Protein AF-A0A7H4PGY1-F1 (afdb_monomer)

Mean predicted aligned error: 11.57 Å

Solvent-accessible surface area (backbone atoms only — not comparable to full-atom values): 9847 Å² total; per-residue (Å²): 93,76,39,75,65,50,71,61,83,83,28,38,33,27,68,29,39,40,44,62,92,41,82,91,70,40,35,43,35,38,38,28,41,35,40,28,51,37,63,67,54,40,66,58,33,56,78,41,96,46,19,87,52,55,19,52,50,34,72,41,44,42,40,40,47,59,33,41,32,40,43,39,36,46,34,45,71,85,73,55,83,65,45,43,34,34,47,38,43,39,62,64,15,35,39,34,36,56,94,74,75,43,59,38,33,56,29,29,37,42,33,37,37,48,65,69,28,34,42,43,46,80,23,41,30,28,46,60,90,34,73,31,40,37,31,42,36,35,45,71,47,104,88,51,74,50,71,49,71,52,63,58,50,87,49,46,72,41,62,43,78,80,61,63,85,93,56,58,76,80,48,83,56,76,64,86,76,74,85,76,83,77,133

Sequence (183 aa):
MKADKAMLGNVTASNLDAVIPDYSREKLLIDADVNGPGKEVGPYFNETPLKETLGAALDELQLDGNVSARLHLDIPLDGEMTTAKGDVRLNNNSLFIKPIDTTLQNLSGKFSFVNGDLKSEPMSASWFNQPLNLDFSTTEGAKAFLVNVGMNASWQPARTGLLPKSLDGTLSGSVPLGRKSRD

pLDDT: mean 74.51, std 15.38, range [35.97, 94.75]

InterPro domains:
  IPR011836 YhdP [PTHR38690] (1-177)
  IPR025263 YhdP, central domain [PF13116] (1-175)

Nearest PDB structures (foldseek):
  2ooj-assembly1_B  TM=3.746E-01  e=4.141E-01  Shewanella oneidensis MR-1

Foldseek 3Di:
DFDQWDDDDQKIWGRWDWDDPDVVQQKIKIKTKIKGWQQSVLVVCCVDPCCLPSNVVCVQKPKGDMKIKIWIWIDHRVPDDIKIKIKIWDAQIKIQGNVVRFIWTRWGFMWMDIRRWIWTDWIWTAGLNFIKIWTWIWDDDPNHTDIDIDIDGQDFVLRSVPDDPVRNDDDRDGDPPDDDDDD

Structure (mmCIF, N/CA/C/O backbone):
data_AF-A0A7H4PGY1-F1
#
_entry.id   AF-A0A7H4PGY1-F1
#
loop_
_atom_site.group_PDB
_atom_site.id
_atom_site.type_symbol
_atom_site.label_atom_id
_atom_site.label_alt_id
_atom_site.label_comp_id
_atom_site.label_asym_id
_atom_site.label_entity_id
_atom_site.label_seq_id
_atom_site.pdbx_PDB_ins_code
_atom_site.Cartn_x
_atom_site.Cartn_y
_atom_site.Cartn_z
_atom_site.occupancy
_atom_site.B_iso_or_equiv
_atom_site.auth_seq_id
_atom_site.auth_comp_id
_atom_site.auth_asym_id
_atom_site.auth_atom_id
_atom_site.pdbx_PDB_model_num
ATOM 1 N N . MET A 1 1 ? -22.572 0.366 15.509 1.00 82.06 1 MET A N 1
ATOM 2 C CA . MET A 1 1 ? -22.827 1.539 14.650 1.00 82.06 1 MET A CA 1
ATOM 3 C C . MET A 1 1 ? -22.560 1.127 13.214 1.00 82.06 1 MET A C 1
ATOM 5 O O . MET A 1 1 ? -21.587 0.423 12.990 1.00 82.06 1 MET A O 1
ATOM 9 N N . LYS A 1 2 ? -23.422 1.518 12.274 1.00 84.12 2 LYS A N 1
ATOM 10 C CA . LYS A 1 2 ? -23.216 1.295 10.838 1.00 84.12 2 LYS A CA 1
ATOM 11 C C . LYS A 1 2 ? -23.218 2.643 10.132 1.00 84.12 2 LYS A C 1
ATOM 13 O O . LYS A 1 2 ? -24.006 3.507 10.518 1.00 84.12 2 LYS A O 1
ATOM 18 N N . ALA A 1 3 ? -22.372 2.814 9.128 1.00 81.06 3 ALA A N 1
ATOM 19 C CA . ALA A 1 3 ? -22.393 3.982 8.263 1.00 81.06 3 ALA A CA 1
ATOM 20 C C . ALA A 1 3 ? -22.201 3.558 6.804 1.00 81.06 3 ALA A C 1
ATOM 22 O O . ALA A 1 3 ? -21.261 2.837 6.472 1.00 81.06 3 ALA A O 1
ATOM 23 N N . ASP A 1 4 ? -23.073 4.049 5.924 1.00 78.56 4 ASP A N 1
ATOM 24 C CA . ASP A 1 4 ? -23.015 3.716 4.496 1.00 78.56 4 ASP A CA 1
ATOM 25 C C . ASP A 1 4 ? -21.750 4.282 3.835 1.00 78.56 4 ASP A C 1
ATOM 27 O O . ASP A 1 4 ? -21.170 3.663 2.940 1.00 78.56 4 ASP A O 1
ATOM 31 N N . LYS A 1 5 ? -21.302 5.458 4.294 1.00 83.69 5 LYS A N 1
ATOM 32 C CA . LYS A 1 5 ? -20.112 6.138 3.787 1.00 83.69 5 LYS A CA 1
ATOM 33 C C . LYS A 1 5 ? -19.444 6.984 4.870 1.00 83.69 5 LYS A C 1
ATOM 35 O O . LYS A 1 5 ? -20.116 7.687 5.620 1.00 83.69 5 LYS A O 1
ATOM 40 N N . ALA A 1 6 ? -18.118 6.973 4.879 1.00 85.50 6 ALA A N 1
ATOM 41 C CA . ALA A 1 6 ? -17.266 7.922 5.582 1.00 85.50 6 ALA A CA 1
ATOM 42 C C . ALA A 1 6 ? -16.155 8.397 4.633 1.00 85.50 6 ALA A C 1
ATOM 44 O O . ALA A 1 6 ? -15.860 7.750 3.627 1.00 85.50 6 ALA A O 1
ATOM 45 N N . MET A 1 7 ? -15.558 9.550 4.915 1.00 81.88 7 MET A N 1
ATOM 46 C CA . MET A 1 7 ? -14.468 10.089 4.102 1.00 81.88 7 MET A CA 1
ATOM 47 C C . MET A 1 7 ? -13.267 10.399 4.981 1.00 81.88 7 MET A C 1
ATOM 49 O O . MET A 1 7 ? -13.414 10.988 6.050 1.00 81.88 7 MET A O 1
ATOM 53 N N . LEU A 1 8 ? -12.092 10.014 4.497 1.00 74.12 8 LEU A N 1
ATOM 54 C CA . LEU A 1 8 ? -10.799 10.372 5.054 1.00 74.12 8 LEU A CA 1
ATOM 55 C C . LEU A 1 8 ? -10.038 11.113 3.947 1.00 74.12 8 LEU A C 1
ATOM 57 O O . LEU A 1 8 ? -9.437 10.504 3.062 1.00 74.12 8 LEU A O 1
ATOM 61 N N . GLY A 1 9 ? -10.200 12.438 3.918 1.00 79.69 9 GLY A N 1
ATOM 62 C CA . GLY A 1 9 ? -9.710 13.269 2.818 1.00 79.69 9 GLY A CA 1
ATOM 63 C C . GLY A 1 9 ? -10.424 12.914 1.518 1.00 79.69 9 GLY A C 1
ATOM 64 O O . GLY A 1 9 ? -11.655 12.891 1.463 1.00 79.69 9 GLY A O 1
ATOM 65 N N . ASN A 1 10 ? -9.651 12.599 0.479 1.00 82.19 10 ASN A N 1
ATOM 66 C CA . ASN A 1 10 ? -10.178 12.148 -0.811 1.00 82.19 10 ASN A CA 1
ATOM 67 C C . ASN A 1 10 ? -10.418 10.627 -0.877 1.00 82.19 10 ASN A C 1
ATOM 69 O O . ASN A 1 10 ? -10.847 10.112 -1.912 1.00 82.19 10 ASN A O 1
ATOM 73 N N . VAL A 1 11 ? -10.161 9.900 0.214 1.00 82.50 11 VAL A N 1
ATOM 74 C CA . VAL A 1 11 ? -10.415 8.463 0.321 1.00 82.50 11 VAL A CA 1
ATOM 75 C C . VAL A 1 11 ? -11.819 8.232 0.877 1.00 82.50 11 VAL A C 1
ATOM 77 O O . VAL A 1 11 ? -12.217 8.794 1.896 1.00 82.50 11 VAL A O 1
ATOM 80 N N . THR A 1 12 ? -12.595 7.394 0.198 1.00 86.94 12 THR A N 1
ATOM 81 C CA . THR A 1 12 ? -13.941 7.000 0.614 1.00 86.94 12 THR A CA 1
ATOM 82 C C . THR A 1 12 ? -13.895 5.647 1.310 1.00 86.94 12 THR A C 1
ATOM 84 O O . THR A 1 12 ? -13.503 4.656 0.701 1.00 86.94 12 THR A O 1
ATOM 87 N N . ALA A 1 13 ? -14.363 5.594 2.553 1.00 84.12 13 ALA A N 1
ATOM 88 C CA . ALA A 1 13 ? -14.731 4.356 3.222 1.00 84.12 13 ALA A CA 1
ATOM 89 C C . ALA A 1 13 ? -16.232 4.098 3.020 1.00 84.12 13 ALA A C 1
ATOM 91 O O . ALA A 1 13 ? -17.054 5.009 3.107 1.00 84.12 13 ALA A O 1
ATOM 92 N N . SER A 1 14 ? -16.589 2.856 2.740 1.00 88.25 14 SER A N 1
ATOM 93 C CA . SER A 1 14 ? -17.955 2.387 2.500 1.00 88.25 14 SER A CA 1
ATOM 94 C C . SER A 1 14 ? -18.190 1.080 3.243 1.00 88.25 14 SER A C 1
ATOM 96 O O . SER A 1 14 ? -17.223 0.411 3.610 1.00 88.25 14 SER A O 1
ATOM 98 N N . ASN A 1 15 ? -19.458 0.728 3.471 1.00 85.19 15 ASN A N 1
ATOM 99 C CA . ASN A 1 15 ? -19.836 -0.447 4.266 1.00 85.19 15 ASN A CA 1
ATOM 100 C C . ASN A 1 15 ? -19.156 -0.450 5.646 1.00 85.19 15 ASN A C 1
ATOM 102 O O . ASN A 1 15 ? -18.610 -1.465 6.070 1.00 85.19 15 ASN A O 1
ATOM 106 N N . LEU A 1 16 ? -19.129 0.709 6.313 1.00 84.25 16 LEU A N 1
ATOM 107 C CA . LEU A 1 16 ? -18.429 0.851 7.582 1.00 84.25 16 LEU A CA 1
ATOM 108 C C . LEU A 1 16 ? -19.279 0.267 8.709 1.00 84.25 16 LEU A C 1
ATOM 110 O O . LEU A 1 16 ? -20.384 0.740 8.989 1.00 84.25 16 LEU A O 1
ATOM 114 N N . ASP A 1 17 ? -18.719 -0.720 9.394 1.00 86.62 17 ASP A N 1
ATOM 115 C CA . ASP A 1 17 ? -19.304 -1.380 10.550 1.00 86.62 17 ASP A CA 1
ATOM 116 C C . ASP A 1 17 ? -18.381 -1.194 11.756 1.00 86.62 17 ASP A C 1
ATOM 118 O O . ASP A 1 17 ? -17.233 -1.621 11.741 1.00 86.62 17 ASP A O 1
ATOM 122 N N . ALA A 1 18 ? -18.882 -0.544 12.808 1.00 83.38 18 ALA A N 1
ATOM 123 C CA . ALA A 1 18 ? -18.151 -0.315 14.052 1.00 83.38 18 ALA A CA 1
ATOM 124 C C . ALA A 1 18 ? -18.896 -0.963 15.225 1.00 83.38 18 ALA A C 1
ATOM 126 O O . ALA A 1 18 ? -20.031 -0.579 15.539 1.00 83.38 18 ALA A O 1
ATOM 127 N N . VAL A 1 19 ? -18.298 -1.961 15.872 1.00 84.12 19 VAL A N 1
ATOM 128 C CA . VAL A 1 19 ? -18.973 -2.804 16.870 1.00 84.12 19 VAL A CA 1
ATOM 129 C C . VAL A 1 19 ? -18.091 -3.008 18.097 1.00 84.12 19 VAL A C 1
ATOM 131 O O . VAL A 1 19 ? -16.914 -3.322 17.979 1.00 84.12 19 VAL A O 1
ATOM 134 N N . ILE A 1 20 ? -18.692 -2.889 19.283 1.00 78.06 20 ILE A N 1
ATOM 135 C CA . ILE A 1 20 ? -18.139 -3.420 20.533 1.00 78.06 20 ILE A CA 1
ATOM 136 C C . ILE A 1 20 ? -18.904 -4.719 20.802 1.00 78.06 20 ILE A C 1
ATOM 138 O O . ILE A 1 20 ? -20.052 -4.653 21.247 1.00 78.06 20 ILE A O 1
ATOM 142 N N . PRO A 1 21 ? -18.361 -5.896 20.443 1.00 76.00 21 PRO A N 1
ATOM 143 C CA . PRO A 1 21 ? -19.121 -7.146 20.497 1.00 76.00 21 PRO A CA 1
ATOM 144 C C . PRO A 1 21 ? -19.393 -7.599 21.934 1.00 76.00 21 PRO A C 1
ATOM 146 O O . PRO A 1 21 ? -20.350 -8.325 22.183 1.00 76.00 21 PRO A O 1
ATOM 149 N N . ASP A 1 22 ? -18.544 -7.180 22.869 1.00 74.62 22 ASP A N 1
ATOM 150 C CA . ASP A 1 22 ? -18.624 -7.531 24.275 1.00 74.62 22 ASP A CA 1
ATOM 151 C C . ASP A 1 22 ? -18.023 -6.400 25.108 1.00 74.62 22 ASP A C 1
ATOM 153 O O . ASP A 1 22 ? -16.824 -6.125 25.030 1.00 74.62 22 ASP A O 1
ATOM 157 N N . TYR A 1 23 ? -18.864 -5.741 25.901 1.00 66.31 23 TYR A N 1
ATOM 158 C CA . TYR A 1 23 ? -18.445 -4.628 26.750 1.00 66.31 23 TYR A CA 1
ATOM 159 C C . TYR A 1 23 ? -17.430 -5.045 27.820 1.00 66.31 23 TYR A C 1
ATOM 161 O O . TYR A 1 23 ? -16.688 -4.194 28.286 1.00 66.31 23 TYR A O 1
ATOM 169 N N . SER A 1 24 ? -17.355 -6.332 28.176 1.00 65.00 24 SER A N 1
ATOM 170 C CA . SER A 1 24 ? -16.352 -6.837 29.123 1.00 65.00 24 SER A CA 1
ATOM 171 C C . SER A 1 24 ? -14.970 -7.048 28.500 1.00 65.00 24 SER A C 1
ATOM 173 O O . SER A 1 24 ? -13.986 -7.161 29.223 1.00 65.00 24 SER A O 1
ATOM 175 N N . ARG A 1 25 ? -14.888 -7.099 27.163 1.00 67.69 25 ARG A N 1
ATOM 176 C CA . ARG A 1 25 ? -13.628 -7.219 26.415 1.00 67.69 25 ARG A CA 1
ATOM 177 C C . ARG A 1 25 ? -13.066 -5.879 25.965 1.00 67.69 25 ARG A C 1
ATOM 179 O O . ARG A 1 25 ? -11.992 -5.882 25.380 1.00 67.69 25 ARG A O 1
ATOM 186 N N . GLU A 1 26 ? -13.801 -4.788 26.196 1.00 80.38 26 GLU A N 1
ATOM 187 C CA . GLU A 1 26 ? -13.337 -3.412 25.992 1.00 80.38 26 GLU A CA 1
ATOM 188 C C . GLU A 1 26 ? -12.648 -3.208 24.632 1.00 80.38 26 GLU A C 1
ATOM 190 O O . GLU A 1 26 ? -11.590 -2.607 24.544 1.00 80.38 26 GLU A O 1
ATOM 195 N N . LYS A 1 27 ? -13.234 -3.733 23.548 1.00 81.62 27 LYS A N 1
ATOM 196 C CA . LYS A 1 27 ? -12.671 -3.641 22.191 1.00 81.62 27 LYS A CA 1
ATOM 197 C C . LYS A 1 27 ? -13.661 -3.049 21.209 1.00 81.62 27 LYS A C 1
ATOM 199 O O . LYS A 1 27 ? -14.794 -3.521 21.108 1.00 81.62 27 LYS A O 1
ATOM 204 N N . LEU A 1 28 ? -13.210 -2.059 20.450 1.00 80.81 28 LEU A N 1
ATOM 205 C CA . LEU A 1 28 ? -13.900 -1.512 19.293 1.00 80.81 28 LEU A CA 1
ATOM 206 C C . LEU A 1 28 ? -13.332 -2.147 18.021 1.00 80.81 28 LEU A C 1
ATOM 208 O O . LEU A 1 28 ? -12.161 -1.974 17.695 1.00 80.81 28 LEU A O 1
ATOM 212 N N . LEU A 1 29 ? -14.186 -2.857 17.291 1.00 84.44 29 LEU A N 1
ATOM 213 C CA . LEU A 1 29 ? -13.872 -3.417 15.982 1.00 84.44 29 LEU A CA 1
ATOM 214 C C . LEU A 1 29 ? -14.421 -2.500 14.891 1.00 84.44 29 LEU A C 1
ATOM 216 O O . LEU A 1 29 ? -15.579 -2.088 14.986 1.00 84.44 29 LEU A O 1
ATOM 220 N N . ILE A 1 30 ? -13.615 -2.192 13.875 1.00 82.75 30 ILE A N 1
ATOM 221 C CA . ILE A 1 30 ? -14.040 -1.421 12.698 1.00 82.75 30 ILE A CA 1
ATOM 222 C C . ILE A 1 30 ? -13.708 -2.201 11.430 1.00 82.75 30 ILE A C 1
ATOM 224 O O . ILE A 1 30 ? -12.543 -2.483 11.169 1.00 82.75 30 ILE A O 1
ATOM 228 N N . ASP A 1 31 ? -14.721 -2.467 10.614 1.00 86.12 31 ASP A N 1
ATOM 229 C CA . ASP A 1 31 ? -14.594 -3.039 9.276 1.00 86.12 31 ASP A CA 1
ATOM 230 C C . ASP A 1 31 ? -15.042 -2.012 8.235 1.00 86.12 31 ASP A C 1
ATOM 232 O O . ASP A 1 31 ? -16.092 -1.387 8.393 1.00 86.12 31 ASP A O 1
ATOM 236 N N . ALA A 1 32 ? -14.253 -1.812 7.177 1.00 84.00 32 ALA A N 1
ATOM 237 C CA . ALA A 1 32 ? -14.604 -0.887 6.100 1.00 84.00 32 ALA A CA 1
ATOM 238 C C . ALA A 1 32 ? -13.979 -1.271 4.751 1.00 84.00 32 ALA A C 1
ATOM 240 O O . ALA A 1 32 ? -12.823 -1.694 4.677 1.00 84.00 32 ALA A O 1
ATOM 241 N N . ASP A 1 33 ? -14.713 -1.036 3.662 1.00 86.38 33 ASP A N 1
ATOM 242 C CA . ASP A 1 33 ? -14.171 -1.065 2.303 1.00 86.38 33 ASP A CA 1
ATOM 243 C C . ASP A 1 33 ? -13.700 0.349 1.921 1.00 86.38 33 ASP A C 1
ATOM 245 O O . ASP A 1 33 ? -14.494 1.290 1.858 1.00 86.38 33 ASP A O 1
ATOM 249 N N . VAL A 1 34 ? -12.408 0.506 1.653 1.00 85.38 34 VAL A N 1
ATOM 250 C CA . VAL A 1 34 ? -11.725 1.783 1.428 1.00 85.38 34 VAL A CA 1
ATOM 251 C C . VAL A 1 34 ? -11.334 1.913 -0.042 1.00 85.38 34 VAL A C 1
ATOM 253 O O . VAL A 1 34 ? -10.728 1.008 -0.610 1.00 85.38 34 VAL A O 1
ATOM 256 N N . ASN A 1 35 ? -11.657 3.042 -0.671 1.00 86.44 35 ASN A N 1
ATOM 257 C CA . ASN A 1 35 ? -11.314 3.331 -2.061 1.00 86.44 35 ASN A CA 1
ATOM 258 C C . ASN A 1 35 ? -10.869 4.783 -2.226 1.00 86.44 35 ASN A C 1
ATOM 260 O O . ASN A 1 35 ? -11.575 5.705 -1.813 1.00 86.44 35 ASN A O 1
ATOM 264 N N . GLY A 1 36 ? -9.733 5.003 -2.879 1.00 85.94 36 GLY A N 1
ATOM 265 C CA . GLY A 1 36 ? -9.259 6.354 -3.163 1.00 85.94 36 GLY A CA 1
ATOM 266 C C . GLY A 1 36 ? -7.889 6.397 -3.832 1.00 85.94 36 GLY A C 1
ATOM 267 O O . GLY A 1 36 ? -7.304 5.348 -4.103 1.00 85.94 36 GLY A O 1
ATOM 268 N N . PRO A 1 37 ? -7.370 7.600 -4.117 1.00 84.44 37 PRO A N 1
ATOM 269 C CA . PRO A 1 37 ? -6.048 7.756 -4.708 1.00 84.44 37 PRO A CA 1
ATOM 270 C C . PRO A 1 37 ? -4.958 7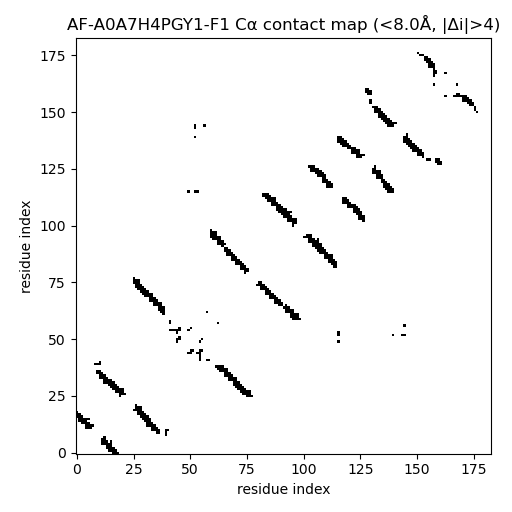.319 -3.719 1.00 84.44 37 PRO A C 1
ATOM 272 O O . PRO A 1 37 ? -4.952 7.766 -2.574 1.00 84.44 37 PRO A O 1
ATOM 275 N N . GLY A 1 38 ? -4.010 6.485 -4.157 1.00 76.88 38 GLY A N 1
ATOM 276 C CA . GLY A 1 38 ? -2.943 5.943 -3.303 1.00 76.88 38 GLY A CA 1
ATOM 277 C C . GLY A 1 38 ? -2.081 7.020 -2.638 1.00 76.88 38 GLY A C 1
ATOM 278 O O . GLY A 1 38 ? -1.736 6.900 -1.465 1.00 76.88 38 GLY A O 1
ATOM 279 N N . LYS A 1 39 ? -1.842 8.132 -3.342 1.00 80.38 39 LYS A N 1
ATOM 280 C CA . LYS A 1 39 ? -1.096 9.296 -2.838 1.00 80.38 39 LYS A CA 1
ATOM 281 C C . LYS A 1 39 ? -1.717 9.953 -1.601 1.00 80.38 39 LYS A C 1
ATOM 283 O O . LYS A 1 39 ? -1.025 10.630 -0.852 1.00 80.38 39 LYS A O 1
ATOM 288 N N . GLU A 1 40 ? -3.019 9.767 -1.391 1.00 77.81 40 GLU A N 1
ATOM 289 C CA . GLU A 1 40 ? -3.760 10.375 -0.281 1.00 77.81 40 GLU A CA 1
ATOM 290 C C . GLU A 1 40 ? -3.698 9.507 0.979 1.00 77.81 40 GLU A C 1
ATOM 292 O O . GLU A 1 40 ? -4.114 9.949 2.041 1.00 77.81 40 GLU A O 1
ATOM 297 N N . VAL A 1 41 ? -3.174 8.281 0.882 1.00 72.06 41 VAL A N 1
ATOM 298 C CA . VAL A 1 41 ? -3.084 7.341 2.006 1.00 72.06 41 VAL A CA 1
ATOM 299 C C . VAL A 1 41 ? -1.861 7.635 2.884 1.00 72.06 41 VAL A C 1
ATOM 301 O O . VAL A 1 41 ? -1.969 7.631 4.107 1.00 72.06 41 VAL A O 1
ATOM 304 N N . GLY A 1 42 ? -0.710 7.936 2.272 1.00 67.88 42 GLY A N 1
ATOM 305 C CA . GLY A 1 42 ? 0.558 8.202 2.970 1.00 67.88 42 GLY A CA 1
ATOM 306 C C . GLY A 1 42 ? 0.507 9.335 4.006 1.00 67.88 42 GLY A C 1
ATOM 307 O O . GLY A 1 42 ? 0.901 9.103 5.150 1.00 67.88 42 GLY A O 1
ATOM 308 N N . PRO A 1 43 ? -0.036 10.525 3.675 1.00 73.44 43 PRO A N 1
ATOM 309 C CA . PRO A 1 43 ? -0.104 11.654 4.603 1.00 73.44 43 PRO A CA 1
ATOM 310 C C . PRO A 1 43 ? -0.807 11.355 5.932 1.00 73.44 43 PRO A C 1
ATOM 312 O O . PRO A 1 43 ? -0.442 11.939 6.946 1.00 73.44 43 PRO A O 1
ATOM 315 N N . TYR A 1 44 ? -1.759 10.418 5.968 1.00 68.25 44 TYR A N 1
ATOM 316 C CA . TYR A 1 44 ? -2.429 10.047 7.217 1.00 68.25 44 TYR A CA 1
ATOM 317 C C . TYR A 1 44 ? -1.509 9.312 8.182 1.00 68.25 44 TYR A C 1
ATOM 319 O O . TYR A 1 44 ? -1.570 9.554 9.384 1.00 68.25 44 TYR A O 1
ATOM 327 N N . PHE A 1 45 ? -0.609 8.465 7.681 1.00 67.75 45 PHE A N 1
ATOM 328 C CA . PHE A 1 45 ? 0.355 7.782 8.542 1.00 67.75 45 PHE A CA 1
ATOM 329 C C . PHE A 1 45 ? 1.333 8.760 9.194 1.00 67.75 45 PHE A C 1
ATOM 331 O O . PHE A 1 45 ? 1.775 8.505 10.315 1.00 67.75 45 PHE A O 1
ATOM 338 N N . ASN A 1 46 ? 1.576 9.916 8.567 1.00 67.81 46 ASN A N 1
ATOM 339 C CA . ASN A 1 46 ? 2.413 10.975 9.128 1.00 67.81 46 ASN A CA 1
ATOM 340 C C . ASN A 1 46 ? 1.804 11.656 10.364 1.00 67.81 46 ASN A C 1
ATOM 342 O O . ASN A 1 46 ? 2.531 12.305 11.116 1.00 67.81 46 ASN A O 1
ATOM 346 N N . GLU A 1 47 ? 0.505 11.483 10.605 1.00 70.62 47 GLU A N 1
ATOM 347 C CA . GLU A 1 47 ? -0.191 11.979 11.799 1.00 70.62 47 GLU A CA 1
ATOM 348 C C . GLU A 1 47 ? -0.357 10.898 12.883 1.00 70.62 47 GLU A C 1
ATOM 350 O O . GLU A 1 47 ? -0.910 11.160 13.951 1.00 70.62 47 GLU A O 1
ATOM 355 N N . THR A 1 48 ? 0.142 9.683 12.641 1.00 65.44 48 THR A N 1
ATOM 356 C CA . THR A 1 48 ? 0.054 8.551 13.577 1.00 65.44 48 THR A CA 1
ATOM 357 C C . THR A 1 48 ? 1.416 8.220 14.198 1.00 65.44 48 THR A C 1
ATOM 359 O O . THR A 1 48 ? 2.453 8.615 13.660 1.00 65.44 48 THR A O 1
ATOM 362 N N . PRO A 1 49 ? 1.466 7.420 15.282 1.00 61.50 49 PRO A N 1
ATOM 363 C CA . PRO A 1 49 ? 2.726 6.878 15.800 1.00 61.50 49 PRO A CA 1
ATOM 364 C C . PRO A 1 49 ? 3.550 6.078 14.773 1.00 61.50 49 PRO A C 1
ATOM 366 O O . PRO A 1 49 ? 4.744 5.889 14.978 1.00 61.50 49 PRO A O 1
ATOM 369 N N . LEU A 1 50 ? 2.940 5.646 13.661 1.00 59.78 50 LEU A N 1
ATOM 370 C CA . LEU A 1 50 ? 3.604 4.939 12.560 1.00 59.78 50 LEU A CA 1
ATOM 371 C C . LEU A 1 50 ? 4.342 5.880 11.588 1.00 59.78 50 LEU A C 1
ATOM 373 O O . LEU A 1 50 ? 4.882 5.420 10.584 1.00 59.78 50 LEU A O 1
ATOM 377 N N . LYS A 1 51 ? 4.379 7.193 11.848 1.00 69.12 51 LYS A N 1
ATOM 378 C CA . LYS A 1 51 ? 5.059 8.186 11.001 1.00 69.12 51 LYS A CA 1
ATOM 379 C C . LYS A 1 51 ? 6.514 7.819 10.709 1.00 69.12 51 LYS A C 1
ATOM 381 O O . LYS A 1 51 ? 6.920 7.778 9.553 1.00 69.12 51 LYS A O 1
ATOM 386 N N . GLU A 1 52 ? 7.296 7.566 11.758 1.00 65.62 52 GLU A N 1
ATOM 387 C CA . GLU A 1 52 ? 8.745 7.324 11.649 1.00 65.62 52 GLU A CA 1
ATOM 388 C C .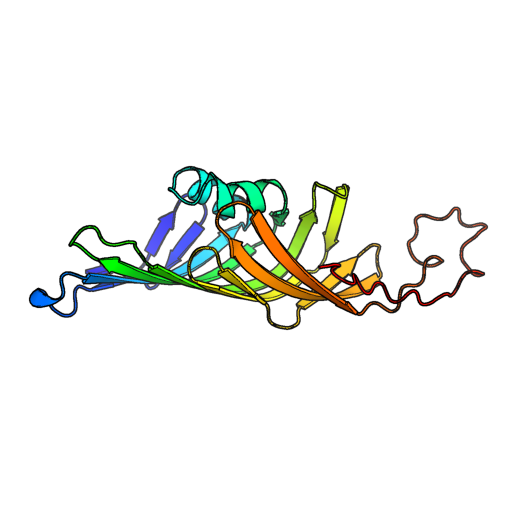 GLU A 1 52 ? 9.070 5.985 10.966 1.00 65.62 52 GLU A C 1
ATOM 390 O O . GLU A 1 52 ? 10.211 5.747 10.574 1.00 65.62 52 GLU A O 1
ATOM 395 N N . THR A 1 53 ? 8.073 5.107 10.816 1.00 61.41 53 THR A N 1
ATOM 396 C CA . THR A 1 53 ? 8.204 3.827 10.127 1.00 61.41 53 THR A CA 1
ATOM 397 C C . THR A 1 53 ? 7.477 3.884 8.783 1.00 61.41 53 THR A C 1
ATOM 399 O O . THR A 1 53 ? 8.103 4.077 7.739 1.00 61.41 53 THR A O 1
ATOM 402 N N . LEU A 1 54 ? 6.163 3.664 8.781 1.00 65.38 54 LEU A N 1
ATOM 403 C CA . LEU A 1 54 ? 5.363 3.495 7.570 1.00 65.38 54 LEU A CA 1
ATOM 404 C C . LEU A 1 54 ? 5.216 4.810 6.800 1.00 65.38 54 LEU A C 1
ATOM 406 O O . LEU A 1 54 ? 5.296 4.800 5.576 1.00 65.38 54 LEU A O 1
ATOM 410 N N . GLY A 1 55 ? 5.068 5.936 7.503 1.00 67.88 55 GLY A N 1
ATOM 411 C CA . GLY A 1 55 ? 5.046 7.264 6.879 1.00 67.88 55 GLY A CA 1
ATOM 412 C C . GLY A 1 55 ? 6.322 7.541 6.079 1.00 67.88 55 GLY A C 1
ATOM 413 O O . GLY A 1 55 ? 6.261 7.789 4.877 1.00 67.88 55 GLY A O 1
ATOM 414 N N . ALA A 1 56 ? 7.487 7.356 6.706 1.00 71.00 56 ALA A N 1
ATOM 415 C CA . ALA A 1 56 ? 8.791 7.508 6.058 1.00 71.00 56 ALA A CA 1
ATOM 416 C C . ALA A 1 56 ? 8.994 6.550 4.866 1.00 71.00 56 ALA A C 1
ATOM 418 O O . ALA A 1 56 ? 9.587 6.927 3.855 1.00 71.00 56 ALA A O 1
ATOM 419 N N . ALA A 1 57 ? 8.488 5.315 4.950 1.00 68.94 57 ALA A N 1
ATOM 420 C CA . ALA A 1 57 ? 8.536 4.378 3.828 1.00 68.94 57 ALA A CA 1
ATOM 421 C C . ALA A 1 57 ? 7.672 4.848 2.645 1.00 68.94 57 ALA A C 1
ATOM 423 O O . ALA A 1 57 ? 8.108 4.758 1.498 1.00 68.94 57 ALA A O 1
ATOM 424 N N . LEU A 1 58 ? 6.472 5.371 2.913 1.00 74.25 58 LEU A N 1
ATOM 425 C CA . LEU A 1 58 ? 5.558 5.898 1.893 1.00 74.25 58 LEU A CA 1
ATOM 426 C C . LEU A 1 58 ? 6.029 7.240 1.301 1.00 74.25 58 LEU A C 1
ATOM 428 O O . LEU A 1 58 ? 5.691 7.549 0.160 1.00 74.25 58 LEU A O 1
ATOM 432 N N . ASP A 1 59 ? 6.861 8.003 2.015 1.00 76.19 59 ASP A N 1
ATOM 433 C CA . ASP A 1 59 ? 7.521 9.200 1.473 1.00 76.19 59 ASP A CA 1
ATOM 434 C C . ASP A 1 59 ? 8.558 8.850 0.385 1.00 76.19 59 ASP A C 1
ATOM 436 O O . ASP A 1 59 ? 8.732 9.590 -0.593 1.00 76.19 59 ASP A O 1
ATOM 440 N N . GLU A 1 60 ? 9.244 7.713 0.542 1.00 75.88 60 GLU A N 1
ATOM 441 C CA . GLU A 1 60 ? 10.236 7.196 -0.411 1.00 75.88 60 GLU A CA 1
ATOM 442 C C . GLU A 1 60 ? 9.609 6.323 -1.516 1.00 75.88 60 GLU A C 1
ATOM 444 O O . GLU A 1 60 ? 10.156 6.230 -2.622 1.00 75.88 60 GLU A O 1
ATOM 449 N N . LEU A 1 61 ? 8.456 5.707 -1.232 1.00 80.94 61 LEU A N 1
ATO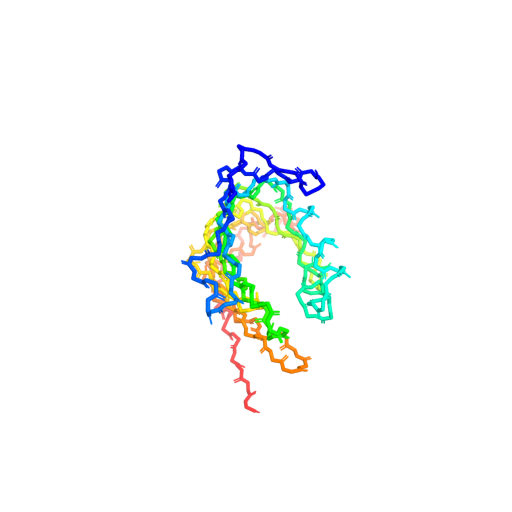M 450 C CA . LEU A 1 61 ? 7.682 4.846 -2.129 1.00 80.94 61 LEU A CA 1
ATOM 451 C C . LEU A 1 61 ? 6.326 5.483 -2.444 1.00 80.94 61 LEU A C 1
ATOM 453 O O . LEU A 1 61 ? 5.315 5.222 -1.792 1.00 80.94 61 LEU A O 1
ATOM 457 N N . GLN A 1 62 ? 6.296 6.302 -3.489 1.00 84.94 62 GLN A N 1
ATOM 458 C CA . GLN A 1 62 ? 5.121 7.092 -3.836 1.00 84.94 62 GLN A CA 1
ATOM 459 C C . GLN A 1 62 ? 4.229 6.316 -4.801 1.00 84.94 62 GLN A C 1
ATOM 461 O O . GLN A 1 62 ? 4.522 6.190 -5.994 1.00 84.94 62 GLN A O 1
ATOM 466 N N . LEU A 1 63 ? 3.139 5.775 -4.261 1.00 88.12 63 LEU A N 1
ATOM 467 C CA . LEU A 1 63 ? 2.123 5.055 -5.018 1.00 88.12 63 LEU A CA 1
ATOM 468 C C . LEU A 1 63 ? 1.078 6.025 -5.580 1.00 88.12 63 LEU A C 1
ATOM 470 O O . LEU A 1 63 ? 0.397 6.724 -4.830 1.00 88.12 63 LEU A O 1
ATOM 474 N N . ASP A 1 64 ? 0.896 6.005 -6.895 1.00 90.31 64 ASP A N 1
ATOM 475 C CA . ASP A 1 64 ? -0.137 6.756 -7.600 1.00 90.31 64 ASP A CA 1
ATOM 476 C C . ASP A 1 64 ? -1.123 5.820 -8.328 1.00 90.31 64 ASP A C 1
ATOM 478 O O . ASP A 1 64 ? -0.892 4.621 -8.526 1.00 90.31 64 ASP A O 1
ATOM 482 N N . GLY A 1 65 ? -2.289 6.367 -8.664 1.00 89.62 65 GLY A N 1
ATOM 483 C CA . GLY A 1 65 ? -3.460 5.624 -9.122 1.00 89.62 65 GLY A CA 1
ATOM 484 C C . GLY A 1 65 ? -4.426 5.272 -7.990 1.00 89.62 65 GLY A C 1
ATOM 485 O O . GLY A 1 65 ? -4.159 5.491 -6.807 1.00 89.62 65 GLY A O 1
ATOM 486 N N . ASN A 1 66 ? -5.590 4.740 -8.359 1.00 89.88 66 ASN A N 1
ATOM 487 C CA . ASN A 1 66 ? -6.606 4.349 -7.386 1.00 89.88 66 ASN A CA 1
ATOM 488 C C . ASN A 1 66 ? -6.223 3.047 -6.687 1.00 89.88 66 ASN A C 1
ATOM 490 O O . ASN A 1 66 ? -5.691 2.123 -7.299 1.00 89.88 66 ASN A O 1
ATOM 494 N N . VAL A 1 67 ? -6.533 2.982 -5.401 1.00 88.69 67 VAL A N 1
ATOM 495 C CA . VAL A 1 67 ? -6.296 1.837 -4.536 1.00 88.69 67 VAL A CA 1
ATOM 496 C C . VAL A 1 67 ? -7.619 1.436 -3.906 1.00 88.69 67 VAL A C 1
ATOM 498 O O . VAL A 1 67 ? -8.407 2.287 -3.486 1.00 88.69 67 VAL A O 1
ATOM 501 N N . SER A 1 68 ? -7.843 0.129 -3.836 1.00 89.81 68 SER A N 1
ATOM 502 C CA . SER A 1 68 ? -8.983 -0.466 -3.149 1.00 89.81 68 SER A CA 1
ATOM 503 C C . SER A 1 68 ? -8.472 -1.359 -2.035 1.00 89.81 68 SER A C 1
ATOM 505 O O . SER A 1 68 ? -7.648 -2.238 -2.285 1.00 89.81 68 SER A O 1
ATOM 507 N N . ALA A 1 69 ? -8.970 -1.172 -0.822 1.00 87.62 69 ALA A N 1
ATOM 508 C CA . ALA A 1 69 ? -8.575 -1.964 0.328 1.00 87.62 69 ALA A CA 1
ATOM 509 C C . ALA A 1 69 ? -9.783 -2.382 1.160 1.00 87.62 69 ALA A C 1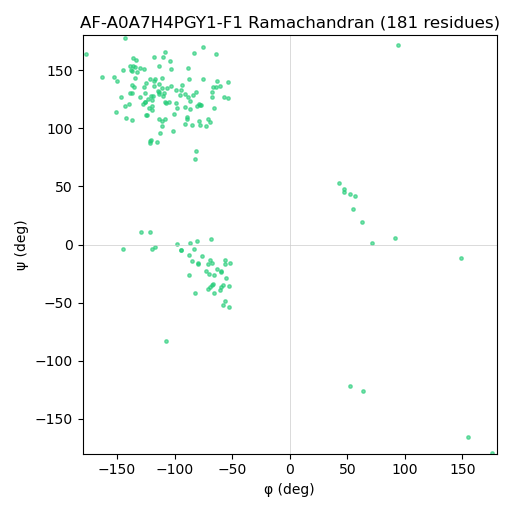
ATOM 511 O O . ALA A 1 69 ? -10.799 -1.694 1.186 1.00 87.62 69 ALA A O 1
ATOM 512 N N . ARG A 1 70 ? -9.660 -3.499 1.871 1.00 88.56 70 ARG A N 1
ATOM 513 C CA . ARG A 1 70 ? -10.546 -3.817 2.991 1.00 88.56 70 ARG A CA 1
ATOM 514 C C . ARG A 1 70 ? -9.764 -3.643 4.276 1.00 88.56 70 ARG A C 1
ATOM 516 O O . ARG A 1 70 ? -8.731 -4.284 4.432 1.00 88.56 70 ARG A O 1
ATOM 523 N N . LEU A 1 71 ? -10.248 -2.777 5.152 1.00 86.19 71 LEU A N 1
ATOM 524 C CA . LEU A 1 71 ? -9.634 -2.452 6.429 1.00 86.19 71 LEU A CA 1
ATOM 525 C C . LEU A 1 71 ? -10.387 -3.151 7.560 1.00 86.19 71 LEU A C 1
ATOM 527 O O . LEU A 1 71 ? -11.615 -3.113 7.598 1.00 86.19 71 LEU A O 1
ATOM 531 N N . HIS A 1 72 ? -9.627 -3.719 8.486 1.00 87.81 72 HIS A N 1
ATOM 532 C CA . HIS A 1 72 ? -10.087 -4.243 9.761 1.00 87.81 72 HIS A CA 1
ATOM 533 C C . HIS A 1 72 ? -9.237 -3.636 10.884 1.00 87.81 72 HIS A C 1
ATOM 535 O O . HIS A 1 72 ? -8.013 -3.795 10.890 1.00 87.81 72 HIS A O 1
ATOM 541 N N . LEU A 1 73 ? -9.867 -2.942 11.828 1.00 82.88 73 LEU A N 1
ATOM 542 C CA . LEU A 1 73 ? -9.223 -2.384 13.016 1.00 82.88 73 LEU A CA 1
ATOM 543 C C . LEU A 1 73 ? -9.739 -3.093 14.266 1.00 82.88 73 LEU A C 1
ATOM 545 O O . LEU A 1 73 ? -10.947 -3.183 14.468 1.00 82.88 73 LEU A O 1
ATOM 549 N N . ASP A 1 74 ? -8.817 -3.525 15.120 1.00 85.00 74 ASP A N 1
ATOM 550 C CA . ASP A 1 74 ? -9.075 -3.969 16.491 1.00 85.00 74 ASP A CA 1
ATOM 551 C C . ASP A 1 74 ? -8.469 -2.920 17.431 1.00 85.00 74 ASP A C 1
ATOM 553 O O . ASP A 1 74 ? -7.245 -2.788 17.509 1.00 85.00 74 ASP A O 1
ATOM 557 N N . ILE A 1 75 ? -9.329 -2.119 18.065 1.00 82.00 75 ILE A N 1
ATOM 558 C CA . ILE A 1 75 ? -8.965 -1.007 18.950 1.00 82.00 75 ILE A CA 1
ATOM 559 C C . ILE A 1 75 ? -9.349 -1.387 20.388 1.00 82.00 75 ILE A C 1
ATOM 561 O O . ILE A 1 75 ? -10.527 -1.292 20.749 1.00 82.00 75 ILE A O 1
ATOM 565 N N . PRO A 1 76 ? -8.387 -1.794 21.228 1.00 84.06 76 PRO A N 1
ATOM 566 C CA . PRO A 1 76 ? -8.604 -1.929 22.665 1.00 84.06 76 PRO A CA 1
ATOM 567 C C . PRO A 1 76 ? -8.930 -0.571 23.314 1.00 84.06 76 PRO A C 1
ATOM 569 O O . PRO A 1 76 ? -8.363 0.458 22.947 1.00 84.06 76 PRO A O 1
ATOM 572 N N . LEU A 1 77 ? -9.861 -0.549 24.267 1.00 84.12 77 LEU A N 1
ATOM 573 C CA . LEU A 1 77 ? -10.289 0.637 25.023 1.00 84.12 77 LEU A CA 1
ATOM 574 C C . LEU A 1 77 ? -9.541 0.778 26.362 1.00 84.12 77 LEU A C 1
ATOM 576 O O . LEU A 1 77 ? -9.695 1.788 27.045 1.00 84.12 77 LEU A O 1
ATOM 580 N N . ASP A 1 78 ? -8.711 -0.206 26.703 1.00 83.25 78 ASP A N 1
ATOM 581 C CA . ASP A 1 78 ? -7.828 -0.254 27.874 1.00 83.25 78 ASP A CA 1
ATOM 582 C C . ASP A 1 78 ? -6.486 0.479 27.658 1.00 83.25 78 ASP A C 1
ATOM 584 O O . ASP A 1 78 ? -5.684 0.619 28.584 1.00 83.25 78 ASP A O 1
ATOM 588 N N . GLY A 1 79 ? -6.253 0.990 26.443 1.00 73.75 79 GLY A N 1
ATOM 589 C CA . GLY A 1 79 ? -5.032 1.695 26.057 1.00 73.75 79 GLY A CA 1
ATOM 590 C C . GLY A 1 79 ? -3.941 0.800 25.466 1.00 73.75 79 GL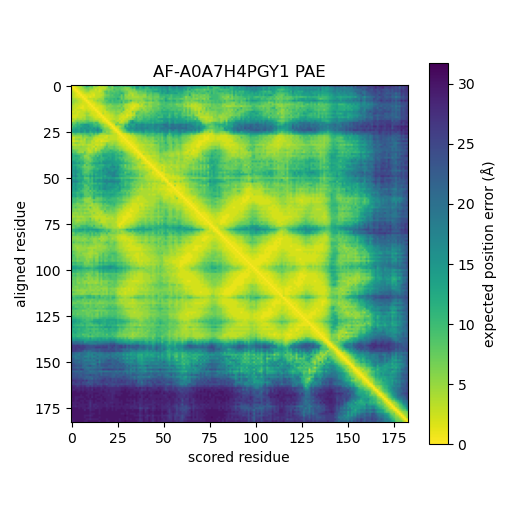Y A C 1
ATOM 591 O O . GLY A 1 79 ? -2.850 1.303 25.184 1.00 73.75 79 GLY A O 1
ATOM 592 N N . GLU A 1 80 ? -4.205 -0.493 25.247 1.00 82.12 80 GLU A N 1
ATOM 593 C CA . GLU A 1 80 ? -3.316 -1.352 24.465 1.00 82.12 80 GLU A CA 1
ATOM 594 C C . GLU A 1 80 ? -3.215 -0.902 22.992 1.00 82.12 80 GLU A C 1
ATOM 596 O O . GLU A 1 80 ? -4.006 -0.110 22.470 1.00 82.12 80 GLU A O 1
ATOM 601 N N . MET A 1 81 ? -2.193 -1.404 22.292 1.00 74.94 81 MET A N 1
ATOM 602 C CA . MET A 1 81 ? -1.905 -1.005 20.916 1.00 74.94 81 MET A CA 1
ATOM 603 C C . MET A 1 81 ? -3.006 -1.473 19.954 1.00 74.94 81 MET A C 1
ATOM 605 O O . MET A 1 81 ? -3.322 -2.659 19.860 1.00 74.94 81 MET A O 1
ATOM 609 N N . THR A 1 82 ? -3.543 -0.531 19.178 1.00 78.69 82 THR A N 1
ATOM 610 C CA . THR A 1 82 ? -4.477 -0.823 18.086 1.00 78.69 82 THR A CA 1
ATOM 611 C C . THR A 1 82 ? -3.818 -1.710 17.037 1.00 78.69 82 THR A C 1
ATOM 613 O O . THR A 1 82 ? -2.690 -1.457 16.616 1.00 78.69 82 THR A O 1
ATOM 616 N N . THR A 1 83 ? -4.546 -2.721 16.573 1.00 82.69 83 THR A N 1
ATOM 617 C CA . THR A 1 83 ? -4.118 -3.565 15.460 1.00 82.69 83 THR A CA 1
ATOM 618 C C . THR A 1 83 ? -4.891 -3.202 14.200 1.00 82.69 83 THR A C 1
ATOM 620 O O . THR A 1 83 ? -6.116 -3.295 14.172 1.00 82.69 83 THR A O 1
ATOM 623 N N . ALA A 1 84 ? -4.176 -2.840 13.138 1.00 81.12 84 ALA A N 1
ATOM 624 C CA . ALA A 1 84 ? -4.739 -2.568 11.824 1.00 81.12 84 ALA A CA 1
ATOM 625 C C . ALA A 1 84 ? -4.340 -3.665 10.840 1.00 81.12 84 ALA A C 1
ATOM 627 O O . ALA A 1 84 ? -3.162 -3.981 10.702 1.00 81.12 84 ALA A O 1
ATOM 628 N N . LYS A 1 85 ? -5.308 -4.254 10.141 1.00 86.94 85 LYS A N 1
ATOM 629 C CA . LYS A 1 85 ? -5.058 -5.265 9.109 1.00 86.94 85 LYS A CA 1
ATOM 630 C C . LYS A 1 85 ? -5.878 -4.972 7.872 1.00 86.94 85 LYS A C 1
ATOM 632 O O . LYS A 1 85 ? -6.965 -4.406 7.967 1.00 86.94 85 LYS A O 1
ATOM 637 N N . GLY A 1 86 ? -5.400 -5.407 6.717 1.00 86.31 86 GLY A N 1
ATOM 638 C CA . GLY A 1 86 ? -6.199 -5.282 5.512 1.00 86.31 86 GLY A CA 1
ATOM 639 C C . GLY A 1 86 ? -5.579 -5.880 4.27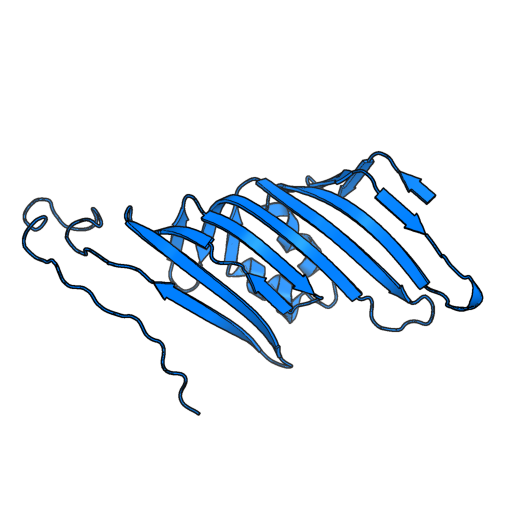0 1.00 86.31 86 GLY A C 1
ATOM 640 O O . GLY A 1 86 ? -4.379 -6.134 4.216 1.00 86.31 86 GLY A O 1
ATOM 641 N N . ASP A 1 87 ? -6.428 -6.071 3.266 1.00 90.19 87 ASP A N 1
ATOM 642 C CA . ASP A 1 87 ? -6.047 -6.528 1.934 1.00 90.19 87 ASP A CA 1
ATOM 643 C C . ASP A 1 87 ? -6.169 -5.373 0.952 1.00 90.19 87 ASP A C 1
ATOM 645 O O . ASP A 1 87 ? -7.254 -4.817 0.771 1.00 90.19 87 ASP A O 1
ATOM 649 N N . VAL A 1 88 ? -5.072 -5.049 0.282 1.00 90.00 88 VAL A N 1
ATOM 650 C CA . VAL A 1 88 ? -4.974 -3.981 -0.705 1.00 90.00 88 VAL A CA 1
ATOM 651 C C . VAL A 1 88 ? -4.884 -4.583 -2.102 1.00 90.00 88 VAL A C 1
ATOM 653 O O . VAL A 1 88 ? -4.132 -5.526 -2.354 1.00 90.00 88 VAL A O 1
ATOM 656 N N . ARG A 1 89 ? -5.656 -4.027 -3.035 1.00 93.25 89 ARG A N 1
ATOM 657 C CA . ARG A 1 89 ? -5.624 -4.355 -4.461 1.00 93.25 89 ARG A CA 1
ATOM 658 C C . ARG A 1 89 ? -5.114 -3.158 -5.246 1.00 93.25 89 ARG A C 1
ATOM 660 O O . ARG A 1 89 ? -5.639 -2.053 -5.117 1.00 93.25 89 ARG A O 1
ATOM 667 N N . LEU A 1 90 ? -4.130 -3.433 -6.090 1.00 93.00 90 LEU A N 1
ATOM 668 C CA . LEU A 1 90 ? -3.562 -2.497 -7.045 1.00 93.00 90 LEU A CA 1
ATOM 669 C C . LEU A 1 90 ? -3.946 -2.950 -8.450 1.00 93.00 90 LEU A C 1
ATOM 671 O O . LEU A 1 90 ? -3.873 -4.139 -8.775 1.00 93.00 90 LEU A O 1
ATOM 675 N N . ASN A 1 91 ? -4.384 -2.005 -9.268 1.00 94.62 91 ASN A N 1
ATOM 676 C CA . ASN A 1 91 ? -4.773 -2.237 -10.644 1.00 94.62 91 ASN A CA 1
ATOM 677 C C . ASN A 1 91 ? -4.318 -1.058 -11.497 1.00 94.62 91 ASN A C 1
ATOM 679 O O . ASN A 1 91 ? -4.901 0.024 -11.433 1.00 94.62 91 ASN A O 1
ATOM 683 N N . ASN A 1 92 ? -3.301 -1.306 -12.320 1.00 94.44 92 ASN A N 1
ATOM 684 C CA . ASN A 1 92 ? -2.720 -0.307 -13.205 1.00 94.44 92 ASN A CA 1
ATOM 685 C C . ASN A 1 92 ? -2.219 0.948 -12.462 1.00 94.44 92 ASN A C 1
ATOM 687 O O . ASN A 1 92 ? -2.422 2.079 -12.905 1.00 94.44 92 ASN A O 1
ATOM 691 N N . ASN A 1 93 ? -1.581 0.738 -11.311 1.00 93.62 93 ASN A N 1
ATOM 692 C CA . ASN A 1 93 ? -0.965 1.794 -10.517 1.00 93.62 93 ASN A CA 1
ATOM 693 C C . ASN A 1 93 ? 0.437 2.133 -11.039 1.00 93.62 93 ASN A C 1
ATOM 695 O O . ASN A 1 93 ? 1.054 1.360 -11.780 1.00 93.62 93 ASN A O 1
ATOM 699 N N . SER A 1 94 ? 0.966 3.272 -10.607 1.00 93.19 94 SER A N 1
ATOM 700 C CA . SER A 1 94 ? 2.371 3.627 -10.794 1.00 93.19 94 SER A CA 1
ATOM 701 C C . SER A 1 94 ? 3.042 3.772 -9.431 1.00 93.19 94 SER A C 1
ATOM 703 O O . SER A 1 94 ? 2.437 4.244 -8.472 1.00 93.19 94 SER A O 1
ATOM 705 N N . LEU A 1 95 ? 4.283 3.308 -9.319 1.00 90.56 95 LEU A N 1
ATOM 706 C CA . LEU A 1 95 ? 5.061 3.386 -8.086 1.00 90.56 95 LEU A CA 1
ATOM 707 C C . LEU A 1 95 ? 6.381 4.081 -8.380 1.00 90.56 95 LEU A C 1
ATOM 709 O O . LEU A 1 95 ? 7.229 3.528 -9.081 1.00 90.56 95 LEU A O 1
ATOM 713 N N . PHE A 1 96 ? 6.548 5.284 -7.843 1.00 89.06 96 PHE A N 1
ATOM 714 C CA . PHE A 1 96 ? 7.809 6.007 -7.892 1.00 89.06 96 PHE A CA 1
ATOM 715 C C . PHE A 1 96 ? 8.678 5.639 -6.687 1.00 89.06 96 PHE A C 1
ATOM 717 O O . PHE A 1 96 ? 8.236 5.702 -5.541 1.00 89.06 96 PHE A O 1
ATOM 724 N N . ILE A 1 97 ? 9.916 5.235 -6.963 1.00 83.19 97 ILE A N 1
ATOM 725 C CA . ILE A 1 97 ? 10.901 4.791 -5.979 1.00 83.19 97 ILE A CA 1
ATOM 726 C C . ILE A 1 97 ? 12.013 5.833 -5.952 1.00 83.19 97 ILE A C 1
ATOM 728 O O . ILE A 1 97 ? 12.944 5.803 -6.761 1.00 83.19 97 ILE A O 1
ATOM 732 N N . LYS A 1 98 ? 11.907 6.761 -5.005 1.00 78.56 98 LYS A N 1
ATOM 733 C CA . LYS A 1 98 ? 12.766 7.942 -4.910 1.00 78.56 98 LYS A CA 1
ATOM 734 C C . LYS A 1 98 ? 14.264 7.623 -4.740 1.00 78.56 98 LYS A C 1
ATOM 736 O O . LYS A 1 98 ? 15.055 8.265 -5.429 1.00 78.56 98 LYS A O 1
ATOM 741 N N . PRO A 1 99 ? 14.699 6.607 -3.957 1.00 72.81 99 PRO A N 1
ATOM 742 C CA . PRO A 1 99 ? 16.127 6.299 -3.797 1.00 72.81 99 PRO A CA 1
ATOM 743 C C . PRO A 1 99 ? 16.877 5.933 -5.085 1.00 72.81 99 PRO A C 1
ATOM 745 O O . PRO A 1 99 ? 18.101 6.032 -5.127 1.00 72.81 99 PRO A O 1
ATOM 748 N N . ILE A 1 100 ? 16.164 5.471 -6.115 1.00 76.94 100 ILE A N 1
ATOM 749 C CA . ILE A 1 100 ? 16.737 5.069 -7.410 1.00 76.94 100 ILE A CA 1
ATOM 750 C C . ILE A 1 100 ? 16.148 5.865 -8.581 1.00 76.94 100 ILE A C 1
ATOM 752 O O . ILE A 1 100 ? 16.359 5.482 -9.729 1.00 76.94 100 ILE A O 1
ATOM 756 N N . ASP A 1 101 ? 15.403 6.932 -8.275 1.00 83.00 101 ASP A N 1
ATOM 757 C CA . ASP A 1 101 ? 14.765 7.848 -9.225 1.00 83.00 101 ASP A CA 1
ATOM 758 C C . ASP A 1 101 ? 14.097 7.125 -10.408 1.00 83.00 101 ASP A C 1
ATOM 760 O O . ASP A 1 101 ? 14.400 7.344 -11.582 1.00 83.00 101 ASP A O 1
ATOM 764 N N . THR A 1 102 ? 13.225 6.161 -10.097 1.00 84.25 102 THR A N 1
ATOM 765 C CA . THR A 1 102 ? 12.576 5.338 -11.122 1.00 84.25 102 THR A CA 1
ATOM 766 C C . THR A 1 102 ? 11.107 5.099 -10.832 1.00 84.25 102 THR A C 1
ATOM 768 O O . THR A 1 102 ? 10.684 5.073 -9.678 1.00 84.25 102 THR A O 1
ATOM 771 N N . THR A 1 103 ? 10.334 4.861 -11.891 1.00 90.38 103 THR A N 1
ATOM 772 C CA . THR A 1 103 ? 8.903 4.573 -11.792 1.00 90.38 103 THR A CA 1
ATOM 773 C C . THR A 1 103 ? 8.599 3.198 -12.368 1.00 90.38 103 THR A C 1
ATOM 775 O O . THR A 1 103 ? 8.889 2.918 -13.534 1.00 90.38 103 THR A O 1
ATOM 778 N N . LEU A 1 104 ? 7.964 2.352 -11.561 1.00 90.81 104 LEU A N 1
ATOM 779 C CA . LEU A 1 104 ? 7.279 1.159 -12.040 1.00 90.81 104 LEU A CA 1
ATOM 780 C C . LEU A 1 104 ? 5.897 1.564 -12.551 1.00 90.81 104 LEU A C 1
ATOM 782 O O . LEU A 1 104 ? 5.162 2.275 -11.870 1.00 90.81 104 LEU A O 1
ATOM 786 N N . GLN A 1 105 ? 5.550 1.111 -13.748 1.00 94.06 105 GLN A N 1
ATOM 787 C CA . GLN A 1 105 ? 4.270 1.392 -14.396 1.00 94.06 105 GLN A CA 1
ATOM 788 C C . GLN A 1 105 ? 3.411 0.131 -14.449 1.00 94.06 105 GLN A C 1
ATOM 790 O O . GLN A 1 105 ? 3.933 -0.981 -14.360 1.00 94.06 105 GLN A O 1
ATOM 795 N N . ASN A 1 106 ? 2.103 0.287 -14.649 1.00 94.69 106 ASN A N 1
ATOM 796 C CA . ASN A 1 106 ? 1.153 -0.822 -14.789 1.00 94.69 106 ASN A CA 1
ATOM 797 C C . ASN A 1 106 ? 1.192 -1.818 -13.610 1.00 94.69 106 ASN A C 1
ATOM 799 O O . ASN A 1 106 ? 0.955 -3.015 -13.791 1.00 94.69 106 ASN A O 1
ATOM 803 N N . LEU A 1 107 ? 1.519 -1.340 -12.406 1.00 93.50 107 LEU A N 1
ATOM 804 C CA . LEU A 1 107 ? 1.629 -2.161 -11.208 1.00 93.50 107 LEU A CA 1
ATOM 805 C C . LEU A 1 107 ? 0.252 -2.721 -10.848 1.00 93.50 107 LEU A C 1
ATOM 807 O O . LEU A 1 107 ? -0.683 -1.977 -10.550 1.00 93.50 107 LEU A O 1
ATOM 811 N N . SER A 1 108 ? 0.141 -4.044 -10.886 1.00 94.75 108 SER A N 1
ATOM 812 C CA . SER A 1 108 ? -1.097 -4.767 -10.617 1.00 94.75 108 SER A CA 1
ATOM 813 C C . SER A 1 108 ? -0.810 -5.981 -9.749 1.00 94.75 108 SER A C 1
ATOM 815 O O . SER A 1 108 ? 0.172 -6.696 -9.959 1.00 94.75 108 SER A O 1
ATOM 817 N N . GLY A 1 109 ? -1.663 -6.212 -8.758 1.00 93.50 109 GLY A N 1
ATOM 818 C CA . GLY A 1 109 ? -1.477 -7.287 -7.794 1.00 93.50 109 GLY A CA 1
ATOM 819 C C . GLY A 1 109 ? -2.172 -6.994 -6.476 1.00 93.50 109 GLY A C 1
ATOM 820 O O . GLY A 1 109 ? -3.026 -6.107 -6.383 1.00 93.50 109 GLY A O 1
ATOM 821 N N . LYS A 1 110 ? -1.818 -7.764 -5.451 1.00 93.50 110 LYS A N 1
ATOM 822 C CA . LYS A 1 110 ? -2.399 -7.632 -4.118 1.00 93.50 110 LYS A CA 1
ATOM 823 C C . LYS A 1 110 ? -1.332 -7.743 -3.053 1.00 93.50 110 LYS A C 1
ATOM 825 O O . LYS A 1 110 ? -0.347 -8.458 -3.229 1.00 93.50 110 LYS A O 1
ATOM 830 N N . PHE A 1 111 ? -1.567 -7.076 -1.937 1.00 90.38 111 PHE A N 1
ATOM 831 C CA . PHE A 1 111 ? -0.785 -7.276 -0.732 1.00 90.38 111 PHE A CA 1
ATOM 832 C C . PHE A 1 111 ? -1.669 -7.131 0.496 1.00 90.38 111 PHE A C 1
ATOM 834 O O . PHE A 1 111 ? -2.657 -6.402 0.482 1.00 90.38 111 PHE A O 1
ATOM 841 N N . SER A 1 112 ? -1.305 -7.838 1.553 1.00 89.69 112 SER A N 1
ATOM 842 C CA . SER A 1 112 ? -1.914 -7.712 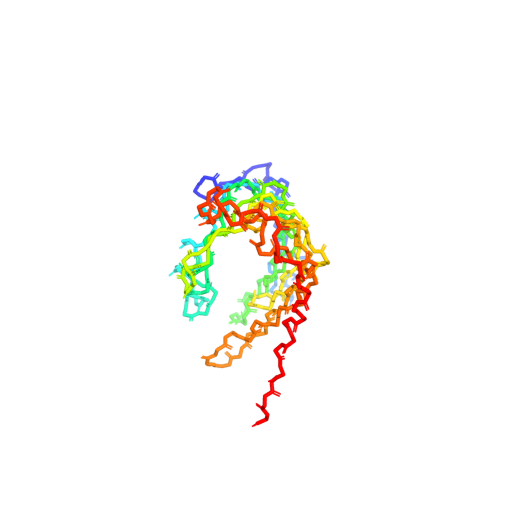2.869 1.00 89.69 112 SER A CA 1
ATOM 843 C C . SER A 1 112 ? -0.996 -6.920 3.790 1.00 89.69 112 SER A C 1
ATOM 845 O O . SER A 1 112 ? 0.227 -7.004 3.647 1.00 89.69 112 SER A O 1
ATOM 847 N N . PHE A 1 113 ? -1.567 -6.225 4.765 1.00 83.81 113 PHE A N 1
ATOM 848 C CA . PHE A 1 113 ? -0.816 -5.605 5.849 1.00 83.81 113 PHE A CA 1
ATOM 849 C C . PHE A 1 113 ? -1.343 -6.017 7.219 1.00 83.81 113 PHE A C 1
ATOM 851 O O . PHE A 1 113 ? -2.533 -6.301 7.384 1.00 83.81 113 PHE A O 1
ATOM 858 N N . VAL A 1 114 ? -0.443 -6.023 8.198 1.00 84.50 114 VAL A N 1
ATOM 859 C CA . VAL A 1 114 ? -0.736 -6.099 9.628 1.00 84.50 114 VAL A CA 1
ATOM 860 C C . VAL A 1 114 ? 0.176 -5.098 10.327 1.00 84.50 114 VAL A C 1
ATOM 862 O O . VAL A 1 114 ? 1.374 -5.330 10.446 1.00 84.50 114 VAL A O 1
ATOM 865 N N . ASN A 1 115 ? -0.389 -3.984 10.786 1.00 78.12 115 ASN A N 1
ATOM 866 C CA . ASN A 1 115 ? 0.360 -2.828 11.277 1.00 78.12 115 ASN A CA 1
ATOM 867 C C . ASN A 1 115 ? 1.408 -2.391 10.234 1.00 78.12 115 ASN A C 1
ATOM 869 O O . ASN A 1 115 ? 1.023 -2.086 9.104 1.00 78.12 115 ASN A O 1
ATOM 873 N N . GLY A 1 116 ? 2.700 -2.363 10.577 1.00 69.81 116 GLY A N 1
ATOM 874 C CA . GLY A 1 116 ? 3.775 -2.061 9.632 1.00 69.81 116 GLY A CA 1
ATOM 875 C C . GLY A 1 116 ? 4.192 -3.226 8.726 1.00 69.81 116 GLY A C 1
ATOM 876 O O . GLY A 1 116 ? 4.835 -2.993 7.701 1.00 69.81 116 GLY A O 1
ATOM 877 N N . ASP A 1 117 ? 3.827 -4.470 9.044 1.00 77.19 117 ASP A N 1
ATOM 878 C CA . ASP A 1 117 ? 4.225 -5.637 8.254 1.00 77.19 117 ASP A CA 1
ATOM 879 C C . ASP A 1 117 ? 3.383 -5.742 6.982 1.00 77.19 117 ASP A C 1
ATOM 881 O O . ASP A 1 117 ? 2.163 -5.909 7.035 1.00 77.19 117 ASP A O 1
ATOM 885 N N . LEU A 1 118 ? 4.035 -5.692 5.823 1.00 81.44 118 LEU A N 1
ATOM 886 C CA . LEU A 1 118 ? 3.410 -5.828 4.513 1.00 81.44 118 LEU A CA 1
ATOM 887 C C . LEU A 1 118 ? 3.837 -7.147 3.877 1.00 81.44 118 LEU A C 1
ATOM 889 O O . LEU A 1 118 ? 4.990 -7.567 3.968 1.00 81.44 118 LEU A O 1
ATOM 893 N N . LYS A 1 119 ? 2.924 -7.794 3.162 1.00 85.62 119 LYS A N 1
ATOM 894 C CA . LYS A 1 119 ? 3.228 -9.000 2.392 1.00 85.62 119 LYS A CA 1
ATOM 895 C C . LYS A 1 119 ? 2.447 -9.001 1.096 1.00 85.62 119 LYS A C 1
ATOM 897 O O . LYS A 1 119 ? 1.219 -9.025 1.121 1.00 85.62 119 LYS A O 1
ATOM 902 N N . SER A 1 120 ? 3.149 -9.020 -0.027 1.00 86.62 120 SER A N 1
ATOM 903 C CA . SER A 1 120 ? 2.523 -9.114 -1.336 1.00 86.62 120 SER A CA 1
ATOM 904 C C . SER A 1 120 ? 2.314 -10.559 -1.780 1.00 86.62 120 SER A C 1
ATOM 906 O O . SER A 1 120 ? 3.053 -11.478 -1.421 1.00 86.62 120 SER A O 1
ATOM 908 N N . GLU A 1 121 ? 1.293 -10.748 -2.606 1.00 90.44 121 GLU A N 1
ATOM 909 C CA . GLU A 1 121 ? 1.256 -11.839 -3.576 1.00 90.44 121 GLU A CA 1
ATOM 910 C C . GLU A 1 121 ? 2.204 -11.495 -4.744 1.00 90.44 121 GLU A C 1
ATOM 912 O O . GLU A 1 121 ? 2.675 -10.354 -4.829 1.00 90.44 121 GLU A O 1
ATOM 917 N N . PRO A 1 122 ? 2.499 -12.428 -5.667 1.00 89.38 122 PRO A N 1
ATOM 918 C CA . PRO A 1 122 ? 3.189 -12.082 -6.903 1.00 89.38 122 PRO A CA 1
ATOM 919 C C . PRO A 1 122 ? 2.458 -10.956 -7.642 1.00 89.38 122 PRO A C 1
ATOM 921 O O . PRO A 1 122 ? 1.262 -11.049 -7.928 1.00 89.38 122 PRO A O 1
ATOM 924 N N . MET A 1 123 ? 3.186 -9.891 -7.950 1.00 90.44 123 MET A N 1
ATOM 925 C CA . MET A 1 123 ? 2.699 -8.714 -8.655 1.00 90.44 123 MET A CA 1
ATOM 926 C C . MET A 1 123 ? 3.368 -8.596 -10.018 1.00 90.44 123 MET A C 1
ATOM 928 O O . MET A 1 123 ? 4.503 -9.028 -10.219 1.00 90.44 123 MET A O 1
ATOM 932 N N . SER A 1 124 ? 2.674 -7.947 -10.947 1.00 91.44 124 SER A N 1
ATOM 933 C CA . SER A 1 124 ? 3.203 -7.611 -12.265 1.00 91.44 124 SER A CA 1
ATOM 934 C C . SER A 1 124 ? 3.330 -6.104 -12.409 1.00 91.44 124 SER A C 1
ATOM 936 O O . SER A 1 124 ? 2.413 -5.369 -12.044 1.00 91.44 124 SER A O 1
ATOM 938 N N . ALA A 1 125 ? 4.426 -5.652 -12.999 1.00 92.94 125 ALA A N 1
ATOM 939 C CA . ALA A 1 125 ? 4.645 -4.267 -13.375 1.00 92.94 125 ALA A CA 1
ATOM 940 C C . ALA A 1 125 ? 5.416 -4.189 -14.697 1.00 92.94 125 ALA A C 1
ATOM 942 O O . ALA A 1 125 ? 5.811 -5.191 -15.292 1.00 92.94 125 ALA A O 1
ATOM 943 N N . SER A 1 126 ? 5.631 -2.971 -15.167 1.00 89.62 126 SER A N 1
ATOM 944 C CA . SER A 1 126 ? 6.500 -2.641 -16.286 1.00 89.62 126 SER A CA 1
ATOM 945 C C . SER A 1 126 ? 7.593 -1.690 -15.809 1.00 89.62 126 SER A C 1
ATOM 947 O O . SER A 1 126 ? 7.299 -0.649 -15.225 1.00 89.62 126 SER A O 1
ATOM 949 N N . TRP A 1 127 ? 8.851 -2.026 -16.084 1.00 87.00 127 TRP A N 1
ATOM 950 C CA . TRP A 1 127 ? 10.011 -1.188 -15.788 1.00 87.00 127 TRP A CA 1
ATOM 951 C C . TRP A 1 127 ? 10.820 -0.979 -17.068 1.00 87.00 127 TRP A C 1
ATOM 953 O O . TRP A 1 127 ? 11.177 -1.950 -17.729 1.00 87.00 127 TRP A O 1
ATOM 963 N N . PHE A 1 128 ? 11.042 0.278 -17.472 1.00 83.94 128 PHE A N 1
ATOM 964 C CA . PHE A 1 128 ? 11.667 0.632 -18.761 1.00 83.94 128 PHE A CA 1
ATOM 965 C C . PHE A 1 128 ? 11.085 -0.132 -19.968 1.00 83.94 128 PHE A C 1
ATOM 967 O O . PHE A 1 128 ? 11.820 -0.686 -20.784 1.00 83.94 128 PHE A O 1
ATOM 974 N N . ASN A 1 129 ? 9.750 -0.172 -20.066 1.00 79.25 129 ASN A N 1
ATOM 975 C CA . ASN A 1 129 ? 8.984 -0.893 -21.097 1.00 79.25 129 ASN A CA 1
ATOM 976 C C . ASN A 1 129 ? 9.162 -2.420 -21.097 1.00 79.25 129 ASN A C 1
ATOM 978 O O . ASN A 1 129 ? 8.853 -3.079 -22.090 1.00 79.25 129 ASN A O 1
ATOM 982 N N . GLN A 1 130 ? 9.639 -2.995 -19.993 1.00 76.81 130 GLN A N 1
ATOM 983 C CA . GLN A 1 130 ? 9.830 -4.436 -19.862 1.00 76.81 130 GLN A CA 1
ATOM 984 C C . GLN A 1 130 ? 8.962 -4.995 -18.742 1.00 76.81 130 GLN A C 1
ATOM 986 O O . GLN A 1 130 ? 8.895 -4.385 -17.672 1.00 76.81 130 GLN A O 1
ATOM 991 N N . PRO A 1 131 ? 8.304 -6.145 -18.960 1.00 84.50 131 PRO A N 1
ATOM 992 C CA . PRO A 1 131 ? 7.531 -6.790 -17.916 1.00 84.50 131 PRO A CA 1
ATOM 993 C C . PRO A 1 131 ? 8.458 -7.233 -16.783 1.00 84.50 131 PRO A C 1
ATOM 995 O O . PRO A 1 131 ? 9.531 -7.797 -17.007 1.00 84.50 131 PRO A O 1
ATOM 998 N N . LEU A 1 132 ? 8.016 -6.977 -15.563 1.00 83.19 132 LEU A N 1
ATOM 999 C CA . LEU A 1 132 ? 8.686 -7.341 -14.329 1.00 83.19 132 LEU A CA 1
ATOM 1000 C C . LEU A 1 132 ? 7.661 -8.031 -13.435 1.00 83.19 132 LEU A C 1
ATOM 1002 O O . LEU A 1 132 ? 6.604 -7.464 -13.163 1.00 83.19 132 LEU A O 1
ATOM 1006 N N . ASN A 1 133 ? 7.995 -9.224 -12.954 1.00 82.00 133 ASN A N 1
ATOM 1007 C CA . ASN A 1 133 ? 7.286 -9.815 -11.830 1.00 82.00 133 ASN A CA 1
ATOM 1008 C C . ASN A 1 133 ? 8.057 -9.479 -10.561 1.00 82.00 133 ASN A C 1
ATOM 1010 O O . ASN A 1 133 ? 9.272 -9.701 -10.498 1.00 82.00 133 ASN A O 1
ATOM 1014 N N . LEU A 1 134 ? 7.345 -8.942 -9.579 1.00 82.50 134 LEU A N 1
ATOM 1015 C CA . LEU A 1 134 ? 7.902 -8.644 -8.276 1.00 82.50 134 LEU A CA 1
ATOM 1016 C C . LEU A 1 134 ? 7.001 -9.157 -7.163 1.00 82.50 134 LEU A C 1
ATOM 1018 O O . LEU A 1 134 ? 5.781 -9.179 -7.287 1.00 82.50 134 LEU A O 1
ATOM 1022 N N . ASP A 1 135 ? 7.612 -9.528 -6.060 1.00 79.81 135 ASP A N 1
ATOM 1023 C CA . ASP A 1 135 ? 6.945 -9.693 -4.783 1.00 79.81 135 ASP A CA 1
ATOM 1024 C C . ASP A 1 135 ? 7.732 -8.924 -3.730 1.00 79.81 135 ASP A C 1
ATOM 1026 O O . ASP A 1 135 ? 8.937 -8.698 -3.884 1.00 79.81 135 ASP A O 1
ATOM 1030 N N . PHE A 1 136 ? 7.042 -8.469 -2.690 1.00 77.31 136 PHE A N 1
ATOM 1031 C CA . PHE A 1 136 ? 7.682 -7.805 -1.577 1.00 77.31 136 PHE A CA 1
ATOM 1032 C C . PHE A 1 136 ? 7.130 -8.265 -0.237 1.00 77.31 136 PHE A C 1
ATOM 1034 O O . PHE A 1 136 ? 5.951 -8.594 -0.084 1.00 77.31 136 PHE A O 1
ATOM 1041 N N . SER A 1 137 ? 7.994 -8.240 0.767 1.00 74.06 137 SER A N 1
ATOM 1042 C CA . SER A 1 137 ? 7.572 -8.284 2.157 1.00 74.06 137 SER A CA 1
ATOM 1043 C C . SER A 1 137 ? 8.331 -7.248 2.958 1.00 74.06 137 SER A C 1
ATOM 1045 O O . SER A 1 137 ? 9.509 -6.991 2.700 1.00 74.06 137 SER A O 1
ATOM 1047 N N . THR A 1 138 ? 7.641 -6.649 3.916 1.00 68.12 138 THR A N 1
ATOM 1048 C CA . THR A 1 138 ? 8.241 -5.785 4.917 1.00 68.12 138 THR A CA 1
ATOM 1049 C C . THR A 1 138 ? 8.033 -6.395 6.288 1.00 68.12 138 THR A C 1
ATOM 1051 O O . THR A 1 138 ? 6.993 -6.991 6.574 1.00 68.12 138 THR A O 1
ATOM 1054 N N . THR A 1 139 ? 9.046 -6.264 7.133 1.00 67.00 139 THR A N 1
ATOM 1055 C CA . THR A 1 139 ? 8.908 -6.531 8.561 1.00 67.00 139 THR A CA 1
ATOM 1056 C C . THR A 1 139 ? 9.310 -5.276 9.311 1.00 67.00 139 THR A C 1
ATOM 1058 O O . THR A 1 139 ? 10.395 -4.732 9.073 1.00 67.00 139 THR A O 1
ATOM 1061 N N . GLU A 1 140 ? 8.417 -4.793 10.166 1.00 59.84 140 GLU A N 1
ATOM 1062 C CA . GLU A 1 140 ? 8.649 -3.653 11.037 1.00 59.84 140 GLU A CA 1
ATOM 1063 C C . GLU A 1 140 ? 9.671 -4.054 12.111 1.00 59.84 140 GLU A C 1
ATOM 1065 O O . GLU A 1 140 ? 9.400 -4.836 13.021 1.00 59.84 140 GLU A O 1
ATOM 1070 N N . GLY A 1 141 ? 10.902 -3.562 11.967 1.00 54.84 141 GLY A N 1
ATOM 1071 C CA . GLY A 1 141 ? 11.966 -3.707 12.957 1.00 54.84 141 GLY A CA 1
ATOM 1072 C C . GLY A 1 141 ? 12.188 -2.407 13.726 1.00 54.84 141 GLY A C 1
ATOM 1073 O O . GLY A 1 141 ? 11.924 -1.322 13.219 1.00 54.84 141 GLY A O 1
ATOM 1074 N N . ALA A 1 142 ? 12.775 -2.493 14.924 1.00 46.06 142 ALA A N 1
ATOM 1075 C CA . ALA A 1 142 ? 12.951 -1.360 15.846 1.00 46.06 142 ALA A CA 1
ATOM 1076 C C . ALA A 1 142 ? 13.705 -0.128 15.283 1.00 46.06 142 ALA A C 1
ATOM 1078 O O . ALA A 1 142 ? 13.729 0.911 15.938 1.00 46.06 142 ALA A O 1
ATOM 1079 N N . LYS A 1 143 ? 14.374 -0.239 14.124 1.00 37.78 143 LYS A N 1
ATOM 1080 C CA . LYS A 1 143 ? 15.146 0.851 13.492 1.00 37.78 143 LYS A CA 1
ATOM 1081 C C . LYS A 1 143 ? 15.114 0.871 11.958 1.00 37.78 143 LYS A C 1
ATOM 1083 O O . LYS A 1 143 ? 15.732 1.754 11.371 1.00 37.78 143 LYS A O 1
ATOM 1088 N N . ALA A 1 144 ? 14.478 -0.102 11.303 1.00 39.12 144 ALA A N 1
ATOM 1089 C CA . ALA A 1 144 ? 14.472 -0.195 9.844 1.00 39.12 144 ALA A CA 1
ATOM 1090 C C . ALA A 1 144 ? 13.367 -1.129 9.343 1.00 39.12 144 ALA A C 1
ATOM 1092 O O . ALA A 1 144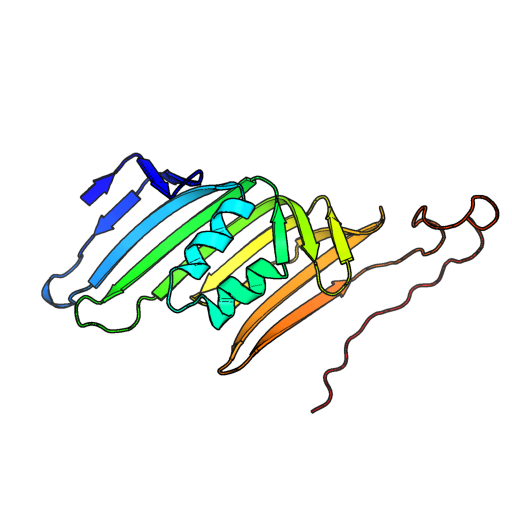 ? 13.114 -2.177 9.938 1.00 39.12 144 ALA A O 1
ATOM 1093 N N . PHE A 1 145 ? 12.783 -0.773 8.200 1.00 44.91 145 PHE A N 1
ATOM 1094 C CA . PHE A 1 145 ? 11.977 -1.682 7.399 1.00 44.91 145 PHE A CA 1
ATOM 1095 C C . PHE A 1 145 ? 12.87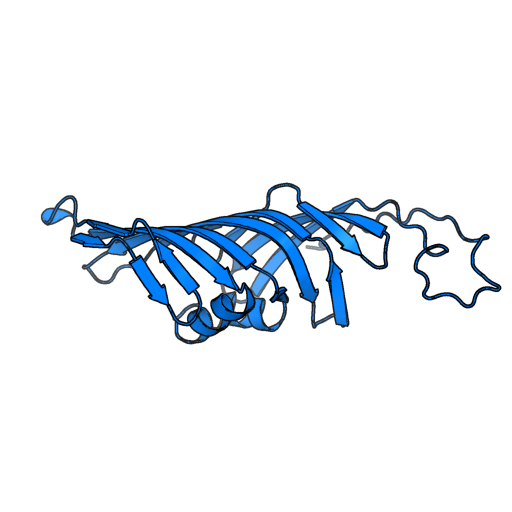8 -2.580 6.555 1.00 44.91 145 PHE A C 1
ATOM 1097 O O . PHE A 1 145 ? 13.631 -2.100 5.705 1.00 44.91 145 PHE A O 1
ATOM 1104 N N . LEU A 1 146 ? 12.793 -3.893 6.768 1.00 43.31 146 LEU A N 1
ATOM 1105 C CA . LEU A 1 146 ? 13.442 -4.860 5.886 1.00 43.31 146 LEU A CA 1
ATOM 1106 C C . LEU A 1 146 ? 12.524 -5.142 4.706 1.00 43.31 146 LEU A C 1
ATOM 1108 O O . LEU A 1 146 ? 11.554 -5.874 4.852 1.00 43.31 146 LEU A O 1
ATOM 1112 N N . VAL A 1 147 ? 12.833 -4.562 3.548 1.00 53.62 147 VAL A N 1
ATOM 1113 C CA . VAL A 1 147 ? 12.132 -4.859 2.295 1.00 53.62 147 VAL A CA 1
ATOM 1114 C C . VAL A 1 147 ? 12.830 -6.031 1.611 1.00 53.62 147 VAL A C 1
ATOM 1116 O O . VAL A 1 147 ? 13.926 -5.880 1.065 1.00 53.62 147 VAL A O 1
ATOM 1119 N N . ASN A 1 148 ? 12.197 -7.201 1.616 1.00 51.53 148 ASN A N 1
ATOM 1120 C CA . ASN A 1 148 ? 12.581 -8.274 0.706 1.00 51.53 148 ASN A CA 1
ATOM 1121 C C . ASN A 1 148 ? 11.885 -8.018 -0.618 1.00 51.53 148 ASN A C 1
ATOM 1123 O O . ASN A 1 148 ? 10.678 -7.811 -0.623 1.00 51.53 148 ASN A O 1
ATOM 1127 N N . VAL A 1 149 ? 12.631 -8.028 -1.720 1.00 56.47 149 VAL A N 1
ATOM 1128 C CA . VAL A 1 149 ? 12.054 -7.921 -3.061 1.00 56.47 149 VAL A CA 1
ATOM 1129 C C . VAL A 1 149 ? 12.504 -9.127 -3.869 1.00 56.47 149 VAL A C 1
ATOM 1131 O O . VAL A 1 149 ? 13.688 -9.255 -4.190 1.00 56.47 149 VAL A O 1
ATOM 1134 N N . GLY A 1 150 ? 11.567 -10.015 -4.189 1.00 56.34 150 GLY A N 1
ATOM 1135 C CA . GLY A 1 150 ? 11.760 -11.012 -5.230 1.00 56.34 150 GLY A CA 1
ATOM 1136 C C . GLY A 1 150 ? 11.585 -10.325 -6.576 1.00 56.34 150 GLY A C 1
ATOM 1137 O O . GLY A 1 150 ? 10.541 -9.741 -6.835 1.00 56.34 150 GLY A O 1
ATOM 1138 N N . MET A 1 151 ? 12.607 -10.337 -7.432 1.00 57.53 151 MET A N 1
ATOM 1139 C CA . MET A 1 151 ? 12.506 -9.806 -8.795 1.00 57.53 151 MET A CA 1
ATOM 1140 C C . MET A 1 151 ? 12.864 -10.909 -9.777 1.00 57.53 151 MET A C 1
ATOM 1142 O O . MET A 1 151 ? 13.999 -11.387 -9.797 1.00 57.53 151 MET A O 1
ATOM 1146 N N . ASN A 1 152 ? 11.909 -11.294 -10.620 1.00 59.84 152 ASN A N 1
ATOM 1147 C CA . ASN A 1 152 ? 12.183 -12.163 -11.756 1.00 59.84 152 ASN A CA 1
ATOM 1148 C C . ASN A 1 152 ? 11.950 -11.373 -13.042 1.00 59.84 152 ASN A C 1
ATOM 1150 O O . ASN A 1 152 ? 10.814 -11.041 -13.388 1.00 59.84 152 ASN A O 1
ATOM 1154 N N . ALA A 1 153 ? 13.045 -11.044 -13.725 1.00 58.09 153 ALA A N 1
ATOM 1155 C CA . ALA A 1 153 ? 13.015 -10.245 -14.937 1.00 58.09 153 ALA A CA 1
ATOM 1156 C C . ALA A 1 153 ? 14.001 -10.800 -15.969 1.00 58.09 153 ALA A C 1
ATOM 1158 O O . ALA A 1 153 ? 15.209 -10.851 -15.740 1.00 58.09 153 ALA A O 1
ATOM 1159 N N . SER A 1 154 ? 13.494 -11.172 -17.142 1.00 60.22 154 SER A N 1
ATOM 1160 C CA . SER A 1 154 ? 14.316 -11.453 -18.320 1.00 60.22 154 SER A CA 1
ATOM 1161 C C . SER A 1 154 ? 14.653 -10.133 -19.017 1.00 60.22 154 SER A C 1
ATOM 1163 O O . SER A 1 154 ? 14.056 -9.787 -20.039 1.00 60.22 154 SER A O 1
ATOM 1165 N N . TRP A 1 155 ? 15.555 -9.360 -18.410 1.00 60.84 155 TRP A N 1
ATOM 1166 C CA . TRP A 1 155 ? 15.913 -8.021 -18.876 1.00 60.84 155 TRP A CA 1
ATOM 1167 C C . TRP A 1 155 ? 16.621 -8.050 -20.237 1.00 60.84 155 TRP A C 1
ATOM 1169 O O . TRP A 1 155 ? 17.522 -8.851 -20.474 1.00 60.84 155 TRP A O 1
ATOM 1179 N N . GLN A 1 156 ? 16.228 -7.147 -21.132 1.00 66.44 156 GLN A N 1
ATOM 1180 C CA . GLN A 1 156 ? 16.833 -6.938 -22.446 1.00 66.44 156 GLN A CA 1
ATOM 1181 C C . GLN A 1 156 ? 17.315 -5.483 -22.536 1.00 66.44 156 GLN A C 1
ATOM 1183 O O . GLN A 1 156 ? 16.553 -4.616 -22.967 1.00 66.44 156 GLN A O 1
ATOM 1188 N N . PRO A 1 157 ? 18.560 -5.171 -22.121 1.00 63.50 157 PRO A N 1
ATOM 1189 C CA . PRO A 1 157 ? 19.077 -3.797 -22.092 1.00 63.50 157 PRO A CA 1
ATOM 1190 C C . PRO A 1 157 ? 18.929 -3.060 -23.433 1.00 63.50 157 PRO A C 1
ATOM 1192 O O . PRO A 1 157 ? 18.573 -1.882 -23.454 1.00 63.50 157 PRO A O 1
ATOM 1195 N N . ALA A 1 158 ? 19.082 -3.793 -24.543 1.00 61.41 158 ALA A N 1
ATOM 1196 C CA . ALA A 1 158 ? 18.889 -3.322 -25.916 1.00 61.41 158 ALA A CA 1
ATOM 1197 C C . ALA A 1 158 ? 17.433 -2.992 -26.316 1.00 61.41 158 ALA A C 1
ATOM 1199 O O . ALA A 1 158 ? 17.168 -2.771 -27.490 1.00 61.41 158 ALA A O 1
ATOM 1200 N N . ARG A 1 159 ? 16.465 -3.048 -25.393 1.00 63.59 159 ARG A N 1
ATOM 1201 C CA . ARG A 1 159 ? 15.048 -2.711 -25.644 1.00 63.59 159 ARG A CA 1
ATOM 1202 C C . ARG A 1 159 ? 14.472 -1.726 -24.628 1.00 63.59 159 ARG A C 1
ATOM 1204 O O . ARG A 1 159 ? 13.265 -1.522 -24.579 1.00 63.59 159 ARG A O 1
ATOM 1211 N N . THR A 1 160 ? 15.326 -1.122 -23.804 1.00 62.97 160 THR A N 1
ATOM 1212 C CA . THR A 1 160 ? 14.920 -0.136 -22.787 1.00 62.97 160 THR A CA 1
ATOM 1213 C C . THR A 1 160 ? 14.482 1.201 -23.394 1.00 62.97 160 THR A C 1
ATOM 1215 O O . THR A 1 160 ? 13.851 2.001 -22.709 1.00 62.97 160 THR A O 1
ATOM 1218 N N . GLY A 1 161 ? 14.817 1.471 -24.664 1.00 61.47 161 GLY A N 1
ATOM 1219 C CA . GLY A 1 161 ? 14.577 2.763 -25.319 1.00 61.47 161 GLY A CA 1
ATOM 1220 C C . GLY A 1 161 ? 15.485 3.896 -24.820 1.00 61.47 161 GLY A C 1
ATOM 1221 O O . GLY A 1 161 ? 15.360 5.024 -25.288 1.00 61.47 161 GLY A O 1
ATOM 1222 N N . LEU A 1 162 ? 16.401 3.602 -23.889 1.00 64.12 162 LEU A N 1
ATOM 1223 C CA . LEU A 1 162 ? 17.396 4.540 -23.356 1.00 64.12 162 LEU A CA 1
ATOM 1224 C C . LEU A 1 162 ? 18.655 4.628 -24.230 1.00 64.12 162 LEU A C 1
ATOM 1226 O O . LEU A 1 162 ? 19.476 5.526 -24.046 1.00 64.12 162 LEU A O 1
ATOM 1230 N N . LEU A 1 163 ? 18.835 3.689 -25.161 1.00 59.88 163 LEU A N 1
ATOM 1231 C CA . LEU A 1 163 ? 19.995 3.652 -26.039 1.00 59.88 163 LEU A CA 1
ATOM 1232 C C . LEU A 1 163 ? 19.756 4.508 -27.295 1.00 59.88 163 LEU A C 1
ATOM 1234 O O . LEU A 1 163 ? 18.656 4.506 -27.853 1.00 59.88 163 LEU A O 1
ATOM 1238 N N . PRO A 1 164 ? 20.784 5.222 -27.793 1.00 55.28 164 PRO A N 1
ATOM 1239 C CA . PRO A 1 164 ? 20.746 5.813 -29.125 1.00 55.28 164 PRO A CA 1
ATOM 1240 C C . PRO A 1 164 ? 20.396 4.738 -30.161 1.00 55.28 164 PRO A C 1
ATOM 1242 O O . PRO A 1 164 ? 20.931 3.632 -30.098 1.00 55.28 164 PRO A O 1
ATOM 1245 N N . LYS A 1 165 ? 19.555 5.068 -31.152 1.00 58.28 165 LYS A N 1
ATOM 1246 C CA . LYS A 1 165 ? 19.045 4.127 -32.178 1.00 58.28 165 LYS A CA 1
ATOM 1247 C C . LYS A 1 165 ? 20.122 3.306 -32.913 1.00 58.28 165 LYS A C 1
ATOM 1249 O O . LYS A 1 165 ? 19.791 2.322 -33.559 1.00 58.28 165 LYS A O 1
ATOM 1254 N N . SER A 1 166 ? 21.395 3.699 -32.841 1.00 58.44 166 SER A N 1
ATOM 1255 C CA . SER A 1 166 ? 22.543 2.974 -33.396 1.00 58.44 166 SER A CA 1
ATOM 1256 C C . SER A 1 166 ? 22.991 1.748 -32.582 1.00 58.44 166 SER A C 1
ATOM 1258 O O . SER A 1 166 ? 23.831 0.996 -33.068 1.00 58.44 166 SER A O 1
ATOM 1260 N N . LEU A 1 167 ? 22.469 1.546 -31.365 1.00 56.88 167 LEU A N 1
ATOM 1261 C CA . LEU A 1 167 ? 22.879 0.482 -30.432 1.00 56.88 167 LEU A CA 1
ATOM 1262 C C . LEU A 1 167 ? 21.743 -0.492 -30.051 1.00 56.88 167 LEU A C 1
ATOM 1264 O O . LEU A 1 167 ? 21.995 -1.489 -29.371 1.00 56.88 167 LEU A O 1
ATOM 1268 N N . ASP A 1 168 ? 20.512 -0.251 -30.514 1.00 47.09 168 ASP A N 1
ATOM 1269 C CA . ASP A 1 168 ? 19.385 -1.180 -30.364 1.00 47.09 168 ASP A CA 1
ATOM 1270 C C . ASP A 1 168 ? 19.582 -2.387 -31.300 1.00 47.09 168 ASP A C 1
ATOM 1272 O O . ASP A 1 168 ? 19.356 -2.306 -32.507 1.00 47.09 168 ASP A O 1
ATOM 1276 N N . GLY A 1 169 ? 20.025 -3.524 -30.753 1.00 53.41 169 GLY A N 1
ATOM 1277 C CA . GLY A 1 169 ? 20.036 -4.800 -31.484 1.00 53.41 169 GLY A CA 1
ATOM 1278 C C . GLY A 1 169 ? 21.142 -5.801 -31.141 1.00 53.41 169 GLY A C 1
ATOM 1279 O O . GLY A 1 169 ? 21.038 -6.949 -31.562 1.00 53.41 169 GLY A O 1
ATOM 1280 N N . THR A 1 170 ? 22.178 -5.427 -30.382 1.00 48.41 170 THR A N 1
ATOM 1281 C CA . THR A 1 170 ? 23.370 -6.289 -30.189 1.00 48.41 170 THR A CA 1
ATOM 1282 C C . THR A 1 170 ? 23.627 -6.755 -28.755 1.00 48.41 170 THR A C 1
ATOM 1284 O O . THR A 1 170 ? 24.541 -7.546 -28.532 1.00 48.41 170 THR A O 1
ATOM 1287 N N . LEU A 1 171 ? 22.820 -6.333 -27.775 1.00 49.16 171 LEU A N 1
ATOM 1288 C CA . LEU A 1 171 ? 23.013 -6.694 -26.366 1.00 49.16 171 LEU A CA 1
ATOM 1289 C C . LEU A 1 171 ? 21.786 -7.416 -25.792 1.00 49.16 171 LEU A C 1
ATOM 1291 O O . LEU A 1 171 ? 20.891 -6.811 -25.202 1.00 49.16 171 LEU A O 1
ATOM 1295 N N . SER A 1 172 ? 21.766 -8.741 -25.952 1.00 46.69 172 SER A N 1
ATOM 1296 C CA . SER A 1 172 ? 20.907 -9.653 -25.192 1.00 46.69 172 SER A CA 1
ATOM 1297 C C . SER A 1 172 ? 21.732 -10.310 -24.084 1.00 46.69 172 SER A C 1
ATOM 1299 O O . SER A 1 172 ? 22.623 -11.108 -24.369 1.00 46.69 172 SER A O 1
ATOM 1301 N N . GLY A 1 173 ? 21.441 -9.992 -22.826 1.00 47.88 173 GLY A N 1
ATOM 1302 C CA . GLY A 1 173 ? 22.066 -10.631 -21.672 1.00 47.88 173 GLY A CA 1
ATOM 1303 C C . GLY A 1 173 ? 21.069 -10.716 -20.526 1.00 47.88 173 GLY A C 1
ATOM 1304 O O . GLY A 1 173 ? 20.470 -9.711 -20.166 1.00 47.88 173 GLY A O 1
ATOM 1305 N N . SER A 1 174 ? 20.872 -11.915 -19.976 1.00 44.03 174 SER A N 1
ATOM 1306 C CA . SER A 1 174 ? 20.086 -12.120 -18.756 1.00 44.03 174 SER A CA 1
ATOM 1307 C C . SER A 1 174 ? 20.999 -11.931 -17.549 1.00 44.03 174 SER A C 1
ATOM 1309 O O . SER A 1 174 ? 21.952 -12.689 -17.383 1.00 44.03 174 SER A O 1
ATOM 1311 N N . VAL A 1 175 ? 20.723 -10.930 -16.713 1.00 44.41 175 VAL A N 1
ATOM 1312 C CA . VAL A 1 175 ? 21.415 -10.750 -15.430 1.00 44.41 175 VAL A CA 1
ATOM 1313 C C . VAL A 1 175 ? 20.437 -11.109 -14.312 1.00 44.41 175 VAL A C 1
ATOM 1315 O O . VAL A 1 175 ? 19.499 -10.350 -14.073 1.00 44.41 175 VAL A O 1
ATOM 1318 N N . PRO A 1 176 ? 20.615 -12.246 -13.618 1.00 41.84 176 PRO A N 1
ATOM 1319 C CA . PRO A 1 176 ? 19.852 -12.527 -12.412 1.00 41.84 176 PRO A CA 1
ATOM 1320 C C . PRO A 1 176 ? 20.330 -11.591 -11.295 1.00 41.84 176 PRO A C 1
ATOM 1322 O O . PRO A 1 176 ? 21.430 -11.744 -10.765 1.00 41.84 176 PRO A O 1
ATOM 1325 N N . LEU A 1 177 ? 19.511 -10.603 -10.930 1.00 43.97 177 LEU A N 1
ATOM 1326 C CA . LEU A 1 177 ? 19.757 -9.753 -9.764 1.00 43.97 177 LEU A CA 1
ATOM 1327 C C . LEU A 1 177 ? 19.278 -10.477 -8.498 1.00 43.97 177 LEU A C 1
ATOM 1329 O O . LEU A 1 177 ? 18.192 -10.232 -7.990 1.00 43.97 177 LEU A O 1
ATOM 1333 N N . GLY A 1 178 ? 20.096 -11.401 -7.993 1.00 37.22 178 GLY A N 1
ATOM 1334 C CA . GLY A 1 178 ? 19.920 -11.979 -6.661 1.00 37.22 178 GLY A CA 1
ATOM 1335 C C . GLY A 1 178 ? 20.669 -11.146 -5.623 1.00 37.22 178 GLY A C 1
ATOM 1336 O O . GLY A 1 178 ? 21.900 -11.161 -5.592 1.00 37.22 178 GLY A O 1
ATOM 1337 N N . ARG A 1 179 ? 19.955 -10.423 -4.753 1.00 40.44 179 ARG A N 1
ATOM 1338 C CA . ARG A 1 179 ? 20.573 -9.742 -3.606 1.00 40.44 179 ARG A CA 1
ATOM 1339 C C . ARG A 1 179 ? 20.842 -10.786 -2.520 1.00 40.44 179 ARG A C 1
ATOM 1341 O O . ARG A 1 179 ? 19.930 -11.222 -1.829 1.00 40.44 179 ARG A O 1
ATOM 1348 N N . LYS A 1 180 ? 22.097 -11.219 -2.383 1.00 40.50 180 LYS A N 1
ATOM 1349 C CA . LYS A 1 180 ? 22.525 -12.060 -1.259 1.00 40.50 180 LYS A CA 1
ATOM 1350 C C . LYS A 1 180 ? 22.730 -11.149 -0.047 1.00 40.50 180 LYS A C 1
ATOM 1352 O O . LYS A 1 180 ? 23.688 -10.378 -0.028 1.00 40.50 180 LYS A O 1
ATOM 1357 N N . SER A 1 181 ? 21.815 -11.203 0.921 1.00 36.16 181 SER A N 1
ATOM 1358 C CA . SER A 1 181 ? 22.045 -10.620 2.247 1.00 36.16 181 SER A CA 1
ATOM 1359 C C . SER A 1 181 ? 23.309 -11.255 2.830 1.00 36.16 181 SER A C 1
ATOM 1361 O O . SER A 1 181 ? 23.445 -12.479 2.802 1.00 36.16 181 SER A O 1
ATOM 1363 N N . ARG A 1 182 ? 24.265 -10.433 3.265 1.00 35.97 182 ARG A N 1
ATOM 1364 C CA . ARG A 1 182 ? 25.389 -10.878 4.093 1.00 35.97 182 ARG A CA 1
ATOM 1365 C C . ARG A 1 182 ? 24.997 -10.647 5.547 1.00 35.97 182 ARG A C 1
ATOM 1367 O O . ARG A 1 182 ? 24.471 -9.578 5.849 1.00 35.97 182 ARG A O 1
ATOM 1374 N N . ASP A 1 183 ? 25.232 -11.681 6.347 1.00 42.53 183 ASP A N 1
ATOM 1375 C CA . ASP A 1 183 ? 25.092 -11.721 7.805 1.00 42.53 183 ASP A CA 1
ATOM 1376 C C . ASP A 1 183 ? 25.891 -10.615 8.514 1.00 42.53 183 ASP A C 1
ATOM 1378 O O . ASP A 1 183 ? 26.956 -10.215 7.977 1.00 42.53 183 ASP A O 1
#

Radius of gyration: 19.78 Å; Cα contacts (8 Å, |Δi|>4): 404; chains: 1; bounding box: 49×26×62 Å

Organism: NCBI:txid1134687

Secondary structure (DSSP, 8-state):
-EEEEEEETTEEEEEEEEE-S-GGGTEEEEEEEEEEEGGGTHHHHTTSTTIIIIIHHHHHEEEESEEEEEEEEEEESSSPPPEEEEEEEEEEEEEEEGGGTEEEEEEEEEEEEETTEEEEPPEEEEETTEEEEEEEEEEEETTEEEEEEEEE----GGGSS-S-TTSTTS-------------